Protein AF-A0A6L8G7T2-F1 (afdb_monomer)

Structure (mmCIF, N/CA/C/O backbone):
data_AF-A0A6L8G7T2-F1
#
_entry.id   AF-A0A6L8G7T2-F1
#
loop_
_atom_site.group_PDB
_atom_site.id
_atom_site.type_symbol
_atom_site.label_atom_id
_atom_site.label_alt_id
_atom_site.label_comp_id
_atom_site.label_asym_id
_atom_site.label_entity_id
_atom_site.label_seq_id
_atom_site.pdbx_PDB_ins_code
_atom_site.Cartn_x
_atom_site.Cartn_y
_atom_site.Cartn_z
_atom_site.occupancy
_atom_site.B_iso_or_equiv
_atom_site.auth_seq_id
_atom_site.auth_comp_id
_atom_site.auth_asym_id
_atom_site.auth_atom_id
_atom_site.pdbx_PDB_model_num
ATOM 1 N N . MET A 1 1 ? -21.271 0.095 13.390 1.00 78.94 1 MET A N 1
ATOM 2 C CA . MET A 1 1 ? -20.410 -0.346 12.271 1.00 78.94 1 MET A CA 1
ATOM 3 C C . MET A 1 1 ? -19.058 0.284 12.500 1.00 78.94 1 MET A C 1
ATOM 5 O O . MET A 1 1 ? -19.017 1.494 12.694 1.00 78.94 1 MET A O 1
ATOM 9 N N . THR A 1 2 ? -18.003 -0.524 12.543 1.00 92.81 2 THR A N 1
ATOM 10 C CA . THR A 1 2 ? -16.648 -0.018 12.757 1.00 92.81 2 THR A CA 1
ATOM 11 C C . THR A 1 2 ? -16.142 0.682 11.499 1.00 92.81 2 THR A C 1
ATOM 13 O O . THR A 1 2 ? -16.399 0.225 10.385 1.00 92.81 2 THR A O 1
ATOM 16 N N . ALA A 1 3 ? -15.439 1.797 11.657 1.00 96.12 3 ALA A N 1
ATOM 17 C CA . ALA A 1 3 ? -14.843 2.526 10.550 1.00 96.12 3 ALA A CA 1
ATOM 18 C C . ALA A 1 3 ? -13.481 3.106 10.930 1.00 96.12 3 ALA A C 1
ATOM 20 O O . ALA A 1 3 ? -13.267 3.532 12.065 1.00 96.12 3 ALA A O 1
ATOM 21 N N . LEU A 1 4 ? -12.589 3.162 9.947 1.00 97.00 4 LEU A N 1
ATOM 22 C CA . LEU A 1 4 ? -11.318 3.864 10.024 1.00 97.00 4 LEU A CA 1
ATOM 23 C C . LEU A 1 4 ? -11.477 5.213 9.316 1.00 97.00 4 LEU A C 1
ATOM 25 O O . LEU A 1 4 ? -11.619 5.272 8.094 1.00 97.00 4 LEU A O 1
ATOM 29 N N . GLY A 1 5 ? -11.527 6.298 10.082 1.00 97.81 5 GLY A N 1
ATOM 30 C CA . GLY A 1 5 ? -11.621 7.649 9.540 1.00 97.81 5 GLY A CA 1
ATOM 31 C C . GLY A 1 5 ? -10.249 8.244 9.266 1.00 97.81 5 GLY A C 1
ATOM 32 O O . GLY A 1 5 ? -9.354 8.128 10.098 1.00 97.81 5 GLY A O 1
ATOM 33 N N . ILE A 1 6 ? -10.098 8.908 8.125 1.00 98.19 6 ILE A N 1
ATOM 34 C CA . ILE A 1 6 ? -8.882 9.626 7.752 1.00 98.19 6 ILE A CA 1
ATOM 35 C C . ILE A 1 6 ? -8.882 10.978 8.464 1.00 98.19 6 ILE A C 1
ATOM 37 O O . ILE A 1 6 ? -9.714 11.837 8.172 1.00 98.19 6 ILE A O 1
ATOM 41 N N . VAL A 1 7 ? -7.958 11.180 9.400 1.00 98.19 7 VAL A N 1
ATOM 42 C CA . VAL A 1 7 ? -7.770 12.477 10.068 1.00 98.19 7 VAL A CA 1
ATOM 43 C C . VAL A 1 7 ? -6.869 13.356 9.209 1.00 98.19 7 VAL A C 1
ATOM 45 O O . VAL A 1 7 ? -7.222 14.491 8.899 1.00 98.19 7 VAL A O 1
ATOM 48 N N . GLN A 1 8 ? -5.742 12.803 8.762 1.00 97.62 8 GLN A N 1
ATOM 49 C CA . GLN A 1 8 ? -4.803 13.446 7.847 1.00 97.62 8 GLN A CA 1
ATOM 50 C C . GLN A 1 8 ? -4.163 12.401 6.933 1.00 97.62 8 GLN A C 1
ATOM 52 O O . GLN A 1 8 ? -3.908 11.275 7.352 1.00 97.62 8 GLN A O 1
ATOM 57 N N . CYS A 1 9 ? -3.866 12.765 5.688 1.00 96.75 9 CYS A N 1
ATOM 58 C CA . CYS A 1 9 ? -3.098 11.918 4.781 1.00 96.75 9 CYS A CA 1
ATOM 59 C C . CYS A 1 9 ? -2.378 12.755 3.720 1.00 96.75 9 CYS A C 1
ATOM 61 O O . CYS A 1 9 ? -2.848 13.828 3.333 1.00 96.75 9 CYS A O 1
ATOM 63 N N . GLY A 1 10 ? -1.242 12.253 3.235 1.00 91.06 10 GLY A N 1
ATOM 64 C CA . GLY A 1 10 ? -0.571 12.827 2.071 1.00 91.06 10 GLY A CA 1
ATOM 65 C C . GLY A 1 10 ? -1.271 12.497 0.741 1.00 91.06 10 GLY A C 1
ATOM 66 O O . GLY A 1 10 ? -2.256 11.754 0.707 1.00 91.06 10 GLY A O 1
ATOM 67 N N . PRO A 1 11 ? -0.776 13.035 -0.387 1.00 91.81 11 PRO A N 1
ATOM 68 C CA . PRO A 1 11 ? -1.323 12.744 -1.709 1.00 91.81 11 PRO A CA 1
ATOM 69 C C . PRO A 1 11 ? -1.157 11.269 -2.102 1.00 91.81 11 PRO A C 1
ATOM 71 O O . PRO A 1 11 ? -0.181 10.617 -1.754 1.00 91.81 11 PRO A O 1
ATOM 74 N N . GLY A 1 12 ? -2.092 10.758 -2.907 1.00 94.31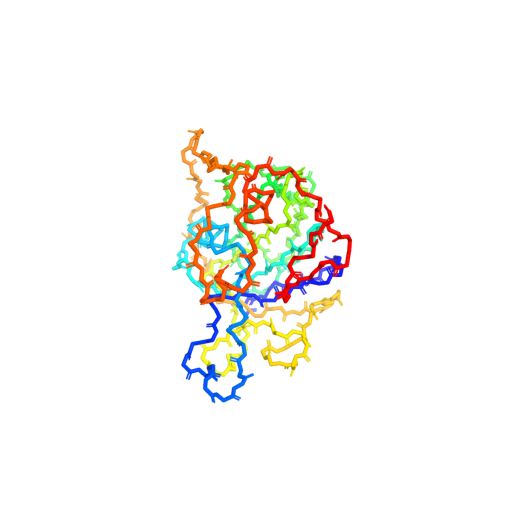 12 GLY A N 1
ATOM 75 C CA . GLY A 1 12 ? -1.981 9.428 -3.522 1.00 94.31 12 GLY A CA 1
ATOM 76 C C . GLY A 1 12 ? -2.383 8.256 -2.625 1.00 94.31 12 GLY A C 1
ATOM 77 O O . GLY A 1 12 ? -2.429 7.129 -3.114 1.00 94.31 12 GLY A O 1
ATOM 78 N N . VAL A 1 13 ? -2.733 8.517 -1.364 1.00 98.06 13 VAL A N 1
ATOM 79 C CA . VAL A 1 13 ? -3.262 7.511 -0.438 1.00 98.06 13 VAL A CA 1
ATOM 80 C C . VAL A 1 13 ? -4.548 6.907 -0.995 1.00 98.06 13 VAL A C 1
ATOM 82 O O . VAL A 1 13 ? -5.430 7.623 -1.474 1.00 98.06 13 VAL A O 1
ATOM 85 N N . SER A 1 14 ? -4.650 5.579 -1.004 1.00 98.19 14 SER A N 1
ATOM 86 C CA . SER A 1 14 ? -5.769 4.893 -1.657 1.00 98.19 14 SER A CA 1
ATOM 87 C C . SER A 1 14 ? -6.036 3.507 -1.082 1.00 98.19 14 SER A C 1
ATOM 89 O O . SER A 1 14 ? -5.150 2.892 -0.502 1.00 98.19 14 SER A O 1
ATOM 91 N N . VAL A 1 15 ? -7.256 2.993 -1.253 1.00 98.56 15 VAL A N 1
ATOM 92 C CA . VAL A 1 15 ? -7.561 1.593 -0.922 1.00 98.56 15 VAL A CA 1
ATOM 93 C C . VAL A 1 15 ? -6.995 0.684 -2.011 1.00 98.56 15 VAL A C 1
ATOM 95 O O . VAL A 1 15 ? -7.220 0.933 -3.197 1.00 98.56 15 VAL A O 1
ATOM 98 N N . GLN A 1 16 ? -6.274 -0.364 -1.617 1.00 98.69 16 GLN A N 1
ATOM 99 C CA . GLN A 1 16 ? -5.707 -1.369 -2.515 1.00 98.69 16 GLN A CA 1
ATOM 100 C C . GLN A 1 16 ? -5.914 -2.783 -1.961 1.00 98.69 16 GLN A C 1
ATOM 102 O O . GLN A 1 16 ? -5.750 -3.015 -0.767 1.00 98.69 16 GLN A O 1
ATOM 107 N N . ASP A 1 17 ? -6.265 -3.722 -2.836 1.00 98.44 17 ASP A N 1
ATOM 108 C CA . ASP A 1 17 ? -6.235 -5.168 -2.594 1.00 98.44 17 ASP A CA 1
ATOM 109 C C . ASP A 1 17 ? -5.310 -5.848 -3.623 1.00 98.44 17 ASP A C 1
ATOM 111 O O . ASP A 1 17 ? -4.424 -5.197 -4.187 1.00 98.44 17 ASP A O 1
ATOM 115 N N . ALA A 1 18 ? -5.483 -7.145 -3.894 1.00 97.69 18 ALA A N 1
ATOM 116 C CA . ALA A 1 18 ? -4.721 -7.834 -4.944 1.00 97.69 18 ALA A CA 1
ATOM 117 C C . ALA A 1 18 ? -4.996 -7.325 -6.374 1.00 97.69 18 ALA A C 1
ATOM 119 O O . ALA A 1 18 ? -4.259 -7.676 -7.300 1.00 97.69 18 ALA A O 1
ATOM 120 N N . GLY A 1 19 ? -6.025 -6.500 -6.573 1.00 97.56 19 GLY A N 1
ATOM 121 C CA . GLY A 1 19 ? -6.418 -5.942 -7.857 1.00 97.56 19 GLY A CA 1
ATOM 122 C C . GLY A 1 19 ? -7.524 -6.730 -8.562 1.00 97.56 19 GLY A C 1
ATOM 123 O O . GLY A 1 19 ? -8.058 -7.723 -8.073 1.00 97.56 19 GLY A O 1
ATOM 124 N N . ARG A 1 20 ? -7.890 -6.257 -9.755 1.00 97.00 20 ARG A N 1
ATOM 125 C CA . ARG A 1 20 ? -8.948 -6.824 -10.606 1.00 97.00 20 ARG A CA 1
ATOM 126 C C . ARG A 1 20 ? -8.374 -7.672 -11.734 1.00 97.00 20 ARG A C 1
ATOM 128 O O . ARG A 1 20 ? -7.667 -7.174 -12.607 1.00 97.00 20 ARG A O 1
ATOM 135 N N . TYR A 1 21 ? -8.743 -8.946 -11.779 1.00 96.62 21 TYR A N 1
ATOM 136 C CA . TYR A 1 21 ? -8.261 -9.892 -12.789 1.00 96.62 21 TYR A CA 1
ATOM 137 C C . TYR A 1 21 ? -9.363 -10.279 -13.780 1.00 96.62 21 TYR A C 1
ATOM 139 O O . TYR A 1 21 ? -10.548 -10.169 -13.492 1.00 96.62 21 TYR A O 1
ATOM 147 N N . GLY A 1 22 ? -8.971 -10.705 -14.986 1.00 96.94 22 GLY A N 1
ATOM 148 C CA . GLY A 1 22 ? -9.901 -11.140 -16.041 1.00 96.94 22 GLY A CA 1
ATOM 149 C C . GLY A 1 22 ? -10.393 -10.042 -16.996 1.00 96.94 22 GLY A C 1
ATOM 150 O O . GLY A 1 22 ? -10.965 -10.362 -18.038 1.00 96.94 22 GLY A O 1
ATOM 151 N N . PHE A 1 23 ? -10.108 -8.765 -16.714 1.00 96.12 23 PHE A N 1
ATOM 152 C CA . PHE A 1 23 ? -10.624 -7.630 -17.498 1.00 96.12 23 PHE A CA 1
ATOM 153 C C . PHE A 1 23 ? -9.607 -6.963 -18.441 1.00 96.12 23 PHE A C 1
ATOM 155 O O . PHE A 1 23 ? -9.979 -6.066 -19.196 1.00 96.12 23 PHE A O 1
ATOM 162 N N . ARG A 1 24 ? -8.344 -7.421 -18.471 1.00 95.00 24 ARG A N 1
ATOM 163 C CA . ARG A 1 24 ? -7.285 -6.840 -19.328 1.00 95.00 24 ARG A CA 1
ATOM 164 C C . ARG A 1 24 ? -7.654 -6.816 -20.816 1.00 95.00 24 ARG A C 1
ATOM 166 O O . ARG A 1 24 ? -7.349 -5.845 -21.497 1.00 95.00 24 ARG A O 1
ATOM 173 N N . ARG A 1 25 ? -8.380 -7.834 -21.298 1.00 95.75 25 ARG A N 1
ATOM 174 C CA . ARG A 1 25 ? -8.892 -7.901 -22.684 1.00 95.75 25 ARG A CA 1
ATOM 175 C C . ARG A 1 25 ? -9.881 -6.784 -23.045 1.00 95.75 25 ARG A C 1
ATOM 177 O O . ARG A 1 25 ? -10.127 -6.557 -24.218 1.00 95.75 25 ARG A O 1
ATOM 184 N N . PHE A 1 26 ? -10.437 -6.101 -22.046 1.00 95.25 26 PHE A N 1
ATOM 185 C CA . PHE A 1 26 ? -11.341 -4.960 -22.204 1.00 95.25 26 PHE A CA 1
ATOM 186 C C . PHE A 1 26 ? -10.642 -3.620 -21.917 1.00 95.25 26 PHE A C 1
ATOM 188 O O . PHE A 1 26 ? -11.308 -2.613 -21.707 1.00 95.25 26 PHE A O 1
ATOM 195 N N . GLY A 1 27 ? -9.305 -3.602 -21.841 1.00 94.38 27 GLY A N 1
ATOM 196 C CA . GLY A 1 27 ? -8.530 -2.391 -21.556 1.00 94.38 27 GLY A CA 1
ATOM 197 C C . GLY A 1 27 ? -8.535 -1.957 -20.086 1.00 94.38 27 GLY A C 1
ATOM 198 O O . GLY A 1 27 ? -8.091 -0.856 -19.773 1.00 94.38 27 GLY A O 1
ATOM 199 N N . VAL A 1 28 ? -9.013 -2.802 -19.167 1.00 95.56 28 VAL A N 1
ATOM 200 C CA . VAL A 1 28 ? -9.022 -2.499 -17.729 1.00 95.56 28 VAL A CA 1
ATOM 201 C C . VAL A 1 28 ? -7.732 -3.005 -17.083 1.00 95.56 28 VAL A C 1
ATOM 203 O O . VAL A 1 28 ? -7.452 -4.207 -17.084 1.00 95.56 28 VAL A O 1
ATOM 206 N N . SER A 1 29 ? -6.948 -2.085 -16.515 1.00 94.12 29 SER A N 1
ATOM 207 C CA . SER A 1 29 ? -5.744 -2.409 -15.744 1.00 94.12 29 SER A CA 1
ATOM 208 C C . SER A 1 29 ? -6.092 -3.137 -14.441 1.00 94.12 29 SER A C 1
ATOM 210 O O . SER A 1 29 ? -7.166 -2.951 -13.861 1.00 94.12 29 SER A O 1
ATOM 212 N N . THR A 1 30 ? -5.164 -3.960 -13.951 1.00 95.62 30 THR A N 1
ATOM 213 C CA . THR A 1 30 ? -5.362 -4.741 -12.721 1.00 95.62 30 THR A CA 1
ATOM 214 C C . THR A 1 30 ? -5.400 -3.871 -11.468 1.00 95.62 30 THR A C 1
ATOM 216 O O . THR A 1 30 ? -6.053 -4.247 -10.500 1.00 95.62 30 THR A O 1
ATOM 219 N N . ALA A 1 31 ? -4.757 -2.697 -11.484 1.00 96.50 31 ALA A N 1
ATOM 220 C CA . ALA A 1 31 ? -4.465 -1.927 -10.273 1.00 96.50 31 ALA A CA 1
ATOM 221 C C . ALA A 1 31 ? -3.831 -2.835 -9.202 1.00 96.50 31 ALA A C 1
ATOM 223 O O . ALA A 1 31 ? -2.942 -3.608 -9.554 1.00 96.50 31 ALA A O 1
ATOM 224 N N . GLY A 1 32 ? -4.277 -2.756 -7.947 1.00 97.69 32 GLY A N 1
ATOM 225 C CA . GLY A 1 32 ? -3.742 -3.566 -6.853 1.00 97.69 32 GLY A CA 1
ATOM 226 C C . GLY A 1 32 ? -2.642 -2.856 -6.073 1.00 97.69 32 GLY A C 1
ATOM 227 O O . GLY A 1 32 ? -2.175 -1.785 -6.463 1.00 97.69 32 GLY A O 1
ATOM 228 N N . ALA A 1 33 ? -2.211 -3.446 -4.966 1.00 98.00 33 ALA A N 1
ATOM 229 C CA . ALA A 1 33 ? -1.032 -2.979 -4.243 1.00 98.00 33 ALA A CA 1
ATOM 230 C C . ALA A 1 33 ? 0.216 -2.958 -5.148 1.00 98.00 33 ALA A C 1
ATOM 232 O O . ALA A 1 33 ? 0.463 -3.905 -5.894 1.00 98.00 33 ALA A O 1
ATOM 233 N N . MET A 1 34 ? 1.006 -1.882 -5.076 1.00 96.31 34 MET A N 1
ATOM 234 C CA . MET A 1 34 ? 2.307 -1.803 -5.761 1.00 96.31 34 MET A CA 1
ATOM 235 C C . MET A 1 34 ? 3.338 -2.768 -5.171 1.00 96.31 34 MET A C 1
ATOM 237 O O . MET A 1 34 ? 4.092 -3.387 -5.918 1.00 96.31 34 MET A O 1
ATOM 241 N N . ASP A 1 35 ? 3.344 -2.926 -3.848 1.00 94.94 35 ASP A N 1
ATOM 242 C CA . ASP A 1 35 ? 4.104 -3.949 -3.138 1.00 94.94 35 ASP A CA 1
ATOM 243 C C . ASP A 1 35 ? 3.136 -4.934 -2.471 1.00 94.94 35 ASP A C 1
ATOM 245 O O . ASP A 1 35 ? 2.660 -4.764 -1.346 1.00 94.94 35 ASP A O 1
ATOM 249 N N . TRP A 1 36 ? 2.837 -6.001 -3.208 1.00 95.12 36 TRP A N 1
ATOM 250 C CA . TRP A 1 36 ? 1.957 -7.072 -2.754 1.00 95.12 36 TRP A CA 1
ATOM 251 C C . TRP A 1 36 ? 2.522 -7.847 -1.553 1.00 95.12 36 TRP A C 1
ATOM 253 O O . TRP A 1 36 ? 1.746 -8.452 -0.814 1.00 95.12 36 TRP A O 1
ATOM 263 N N . ARG A 1 37 ? 3.846 -7.835 -1.326 1.00 93.62 37 ARG A N 1
ATOM 264 C CA . ARG A 1 37 ? 4.452 -8.490 -0.156 1.00 93.62 37 ARG A CA 1
ATOM 265 C C . ARG A 1 37 ? 4.193 -7.669 1.095 1.00 93.62 37 ARG A C 1
ATOM 267 O O . ARG A 1 37 ? 3.748 -8.226 2.093 1.00 93.62 37 ARG A O 1
ATOM 274 N N . ALA A 1 38 ? 4.415 -6.357 1.030 1.00 94.50 38 ALA A N 1
ATOM 275 C CA . ALA A 1 38 ? 4.119 -5.462 2.143 1.00 94.50 38 ALA A CA 1
ATOM 276 C C . ALA A 1 38 ? 2.617 -5.460 2.487 1.00 94.50 38 ALA A C 1
ATOM 278 O O . ALA A 1 38 ? 2.268 -5.524 3.667 1.00 94.50 38 ALA A O 1
ATOM 279 N N . LEU A 1 39 ? 1.734 -5.504 1.477 1.00 97.94 39 LEU A N 1
ATOM 280 C CA . LEU A 1 39 ? 0.297 -5.725 1.684 1.00 97.94 39 LEU A CA 1
ATOM 281 C C . LEU A 1 39 ? 0.034 -7.027 2.460 1.00 97.94 39 LEU A C 1
ATOM 283 O O . LEU A 1 39 ? -0.666 -7.015 3.473 1.00 97.94 39 LEU A O 1
ATOM 287 N N . ALA A 1 40 ? 0.608 -8.144 2.004 1.00 97.00 40 ALA A N 1
ATOM 288 C CA . ALA A 1 40 ? 0.411 -9.449 2.627 1.00 97.00 40 ALA A CA 1
ATOM 289 C C . ALA A 1 40 ? 0.914 -9.490 4.078 1.00 97.00 40 ALA A C 1
ATOM 291 O O . ALA A 1 40 ? 0.240 -10.051 4.940 1.00 97.00 40 ALA A O 1
ATOM 292 N N . LEU A 1 41 ? 2.059 -8.865 4.368 1.00 95.44 41 LEU A N 1
ATOM 293 C CA . LEU A 1 41 ? 2.605 -8.771 5.723 1.00 95.44 41 LEU A CA 1
ATOM 294 C C . LEU A 1 41 ? 1.710 -7.928 6.642 1.00 95.44 41 LEU A C 1
ATOM 296 O O . LEU A 1 41 ? 1.461 -8.333 7.778 1.00 95.44 41 LEU A O 1
ATOM 300 N N . ALA A 1 42 ? 1.193 -6.789 6.163 1.00 96.38 42 ALA A N 1
ATOM 301 C CA . ALA A 1 42 ? 0.244 -5.980 6.934 1.00 96.38 42 ALA A CA 1
ATOM 302 C C . ALA A 1 42 ? -1.018 -6.789 7.253 1.00 96.38 42 ALA A C 1
ATOM 304 O O . ALA A 1 42 ? -1.478 -6.813 8.394 1.00 96.38 42 ALA A O 1
ATOM 305 N N . ASN A 1 43 ? -1.547 -7.496 6.253 1.00 97.25 43 ASN A N 1
ATOM 306 C CA . ASN A 1 43 ? -2.720 -8.344 6.414 1.00 97.25 43 ASN A CA 1
ATOM 307 C C . ASN A 1 43 ? -2.483 -9.505 7.380 1.00 97.25 43 ASN A C 1
ATOM 309 O O . ASN A 1 43 ? -3.341 -9.755 8.221 1.00 97.25 43 ASN A O 1
ATOM 313 N N . ALA A 1 44 ? -1.324 -10.159 7.333 1.00 95.81 44 ALA A N 1
ATOM 314 C CA . ALA A 1 44 ? -0.983 -11.223 8.271 1.00 95.81 44 ALA A CA 1
ATOM 315 C C . ALA A 1 44 ? -0.977 -10.723 9.728 1.00 95.81 44 ALA A C 1
ATOM 317 O O . ALA A 1 44 ? -1.556 -11.375 10.595 1.00 95.81 44 ALA A O 1
ATOM 318 N N . LEU A 1 45 ? -0.421 -9.533 9.994 1.00 95.06 45 LEU A N 1
ATOM 319 C CA . LEU A 1 45 ? -0.468 -8.908 11.325 1.00 95.06 45 LEU A CA 1
ATOM 320 C C . LEU A 1 45 ? -1.877 -8.470 11.743 1.00 95.06 45 LEU A C 1
ATOM 322 O O . LEU A 1 45 ? -2.164 -8.387 12.932 1.00 95.06 45 LEU A O 1
ATOM 326 N N . ALA A 1 46 ? -2.769 -8.217 10.787 1.00 94.88 46 ALA A N 1
ATOM 327 C CA . ALA A 1 46 ? -4.180 -7.949 11.050 1.00 94.88 46 ALA A CA 1
ATOM 328 C C . ALA A 1 46 ? -5.043 -9.229 11.144 1.00 94.88 46 ALA A C 1
ATOM 330 O O . ALA A 1 46 ? -6.245 -9.130 11.395 1.00 94.88 46 ALA A O 1
ATOM 331 N N . GLY A 1 47 ? -4.459 -10.421 10.952 1.00 93.94 47 GLY A N 1
ATOM 332 C CA . GLY A 1 47 ? -5.174 -11.703 10.952 1.00 93.94 47 GLY A CA 1
ATOM 333 C C . GLY A 1 47 ? -6.001 -11.967 9.688 1.00 93.94 47 GLY A C 1
ATOM 334 O O . GLY A 1 47 ? -6.957 -12.740 9.724 1.00 93.94 47 GLY A O 1
ATOM 335 N N . ASN A 1 48 ? -5.663 -11.315 8.577 1.00 95.88 48 ASN A N 1
ATOM 336 C CA . ASN A 1 48 ? -6.391 -11.383 7.314 1.00 95.88 48 ASN A CA 1
ATOM 337 C C . ASN A 1 48 ? -5.703 -12.297 6.283 1.00 95.88 48 ASN A C 1
ATOM 339 O O . ASN A 1 48 ? -4.480 -12.461 6.315 1.00 95.88 48 ASN A O 1
ATOM 343 N N . PRO A 1 49 ? -6.452 -12.794 5.279 1.00 96.88 49 PRO A N 1
ATOM 344 C CA . PRO A 1 49 ? -5.875 -13.287 4.031 1.00 96.88 49 PRO A CA 1
ATOM 345 C C . PRO A 1 49 ? -4.960 -12.240 3.365 1.00 96.88 49 PRO A C 1
ATOM 347 O O . PRO A 1 49 ? -5.249 -11.040 3.447 1.00 96.88 49 PRO A O 1
ATOM 350 N N . PRO A 1 50 ? -3.884 -12.664 2.677 1.00 97.88 50 PRO A N 1
ATOM 351 C CA . PRO A 1 50 ? -2.822 -11.773 2.198 1.00 97.88 50 PRO A CA 1
ATOM 352 C C . PRO A 1 50 ? -3.288 -10.718 1.184 1.00 97.88 50 PRO A C 1
ATOM 354 O O . PRO A 1 50 ? -2.695 -9.647 1.092 1.00 97.88 50 PRO A O 1
ATOM 357 N N . ASP A 1 51 ? -4.354 -11.002 0.444 1.00 97.62 51 ASP A N 1
ATOM 358 C CA . ASP A 1 51 ? -4.941 -10.170 -0.607 1.00 97.62 51 ASP A CA 1
ATOM 359 C C . ASP A 1 51 ? -6.036 -9.213 -0.114 1.00 97.62 51 ASP A C 1
ATOM 361 O O . ASP A 1 51 ? -6.632 -8.492 -0.915 1.00 97.62 51 ASP A O 1
ATOM 365 N N . THR A 1 52 ? -6.305 -9.184 1.192 1.00 97.94 52 THR A N 1
ATOM 366 C CA . THR A 1 52 ? -7.365 -8.358 1.782 1.00 97.94 52 THR A CA 1
ATOM 367 C C . THR A 1 52 ? -7.106 -6.863 1.571 1.00 97.94 52 THR A C 1
ATOM 369 O O . THR A 1 52 ? -5.972 -6.393 1.638 1.00 97.94 52 THR A O 1
ATOM 372 N N . ALA A 1 53 ? -8.170 -6.093 1.330 1.00 98.31 53 ALA A N 1
ATOM 373 C CA . ALA A 1 53 ? -8.058 -4.662 1.069 1.00 98.31 53 ALA A CA 1
ATOM 374 C C . ALA A 1 53 ? -7.514 -3.883 2.279 1.00 98.31 53 ALA A C 1
ATOM 376 O O . ALA A 1 53 ? -8.046 -3.985 3.389 1.00 98.31 53 ALA A O 1
ATOM 377 N N . ALA A 1 54 ? -6.510 -3.051 2.017 1.00 98.44 54 ALA A N 1
ATOM 378 C CA . ALA A 1 54 ? -5.822 -2.189 2.971 1.00 98.44 54 ALA A CA 1
ATOM 379 C C . ALA A 1 54 ? -5.675 -0.766 2.403 1.00 98.44 54 ALA A C 1
ATOM 381 O O . ALA A 1 54 ? -5.968 -0.512 1.231 1.00 98.44 54 ALA A O 1
ATOM 382 N N . VAL A 1 55 ? -5.218 0.175 3.227 1.00 98.50 55 VAL A N 1
ATOM 383 C CA . VAL A 1 55 ? -4.861 1.526 2.770 1.00 98.50 55 VAL A CA 1
ATOM 384 C C . VAL A 1 55 ? -3.394 1.543 2.353 1.00 98.50 55 VAL A C 1
ATOM 386 O O . VAL A 1 55 ? -2.529 1.263 3.171 1.00 98.50 55 VAL A O 1
ATOM 389 N N . GLU A 1 56 ? -3.110 1.884 1.100 1.00 98.50 56 GLU A N 1
ATOM 390 C CA . GLU A 1 56 ? -1.758 2.094 0.577 1.00 98.50 56 GLU A CA 1
ATOM 391 C C . GLU A 1 56 ? -1.332 3.559 0.750 1.00 98.50 56 GLU A C 1
ATOM 393 O O . GLU A 1 56 ? -2.070 4.479 0.379 1.00 98.50 56 GLU A O 1
ATOM 398 N N . LEU A 1 57 ? -0.122 3.762 1.272 1.00 97.69 57 LEU A N 1
ATOM 399 C CA . LEU A 1 57 ? 0.512 5.049 1.533 1.00 97.69 57 LEU A CA 1
ATOM 400 C C . LEU A 1 57 ? 1.808 5.181 0.704 1.00 97.69 57 LEU A C 1
ATOM 402 O O . LEU A 1 57 ? 2.801 4.527 1.028 1.00 97.69 57 LEU A O 1
ATOM 406 N N . PRO A 1 58 ? 1.831 5.996 -0.368 1.00 95.50 58 PRO A N 1
ATOM 407 C CA . PRO A 1 58 ? 3.036 6.210 -1.171 1.00 95.50 58 PRO A CA 1
ATOM 408 C C . PRO A 1 58 ? 3.890 7.364 -0.619 1.00 95.50 58 PRO A C 1
ATOM 410 O O . PRO A 1 58 ? 3.510 8.523 -0.757 1.00 95.50 58 PRO A O 1
ATOM 413 N N . LEU A 1 59 ? 5.055 7.068 -0.031 1.00 93.81 59 LEU A N 1
ATOM 414 C CA . LEU A 1 59 ? 6.046 8.018 0.527 1.00 93.81 59 LEU A CA 1
ATOM 415 C C . LEU A 1 59 ? 5.545 8.919 1.667 1.00 93.81 59 LEU A C 1
ATOM 417 O O . LEU A 1 59 ? 6.289 9.762 2.167 1.00 93.81 59 LEU A O 1
ATOM 421 N N . VAL A 1 60 ? 4.293 8.766 2.082 1.00 94.62 60 VAL A N 1
ATOM 422 C CA . VAL A 1 60 ? 3.622 9.660 3.025 1.00 94.62 60 VAL A CA 1
ATOM 423 C C . VAL A 1 60 ? 3.139 8.891 4.240 1.00 94.62 60 VAL A C 1
ATOM 425 O O . VAL A 1 60 ? 2.856 7.700 4.164 1.00 94.62 60 VAL A O 1
ATOM 428 N N . GLY A 1 61 ? 3.027 9.593 5.362 1.00 95.19 61 GLY A N 1
ATOM 429 C CA . GLY A 1 61 ? 2.299 9.101 6.522 1.00 95.19 61 GLY A CA 1
ATOM 430 C C . GLY A 1 61 ? 0.802 9.396 6.425 1.00 95.19 61 GLY A C 1
ATOM 431 O O . GLY A 1 61 ? 0.326 10.087 5.514 1.00 95.19 61 GLY A O 1
ATOM 432 N N . ALA A 1 62 ? 0.065 8.895 7.406 1.00 97.69 62 ALA A N 1
ATOM 433 C CA . ALA A 1 62 ? -1.339 9.218 7.606 1.00 97.69 62 ALA A CA 1
ATOM 434 C C . ALA A 1 62 ? -1.715 9.090 9.084 1.00 97.69 62 ALA A C 1
ATOM 436 O O . ALA A 1 62 ? -1.111 8.324 9.835 1.00 97.69 62 ALA A O 1
ATOM 437 N N . GLU A 1 63 ? -2.735 9.832 9.488 1.00 98.25 63 GLU A N 1
ATOM 438 C CA . GLU A 1 63 ? -3.367 9.717 10.793 1.00 98.25 63 GLU A CA 1
ATOM 439 C C . GLU A 1 63 ? -4.796 9.219 10.610 1.00 98.25 63 GLU A C 1
ATOM 441 O O . GLU A 1 63 ? -5.553 9.726 9.773 1.00 98.25 63 GLU A O 1
ATOM 446 N N . PHE A 1 64 ? -5.168 8.236 11.421 1.00 98.00 64 PHE A N 1
ATOM 447 C CA . PHE A 1 64 ? -6.479 7.619 11.398 1.00 98.00 64 PHE A CA 1
ATOM 448 C C . PHE A 1 64 ? -7.132 7.677 12.773 1.00 98.00 64 PHE A C 1
ATOM 450 O O . PHE A 1 64 ? -6.453 7.588 13.794 1.00 98.00 64 PHE A O 1
ATOM 457 N N . ARG A 1 65 ? -8.462 7.757 12.796 1.00 97.62 65 ARG A N 1
ATOM 458 C CA . ARG A 1 65 ? -9.281 7.615 14.003 1.00 97.62 65 ARG A CA 1
ATOM 459 C C . ARG A 1 65 ? -10.250 6.454 13.850 1.00 97.62 65 ARG A C 1
ATOM 461 O O . ARG A 1 65 ? -10.897 6.323 12.810 1.00 97.62 65 ARG A O 1
ATOM 468 N N . VAL A 1 66 ? -10.381 5.642 14.890 1.00 96.00 66 VAL A N 1
ATOM 469 C CA . VAL A 1 66 ? -11.345 4.538 14.924 1.00 96.00 66 VAL A CA 1
ATOM 470 C C . VAL A 1 66 ? -12.714 5.040 15.374 1.00 96.00 66 VAL A C 1
ATOM 472 O O . VAL A 1 66 ? -12.821 5.842 16.299 1.00 96.00 66 VAL A O 1
ATOM 475 N N . PHE A 1 67 ? -13.760 4.555 14.707 1.00 95.81 67 PHE A N 1
ATOM 476 C CA . PHE A 1 67 ? -15.156 4.833 15.031 1.00 95.81 67 PHE A CA 1
ATOM 477 C C . PHE A 1 67 ? -15.956 3.534 15.151 1.00 95.81 67 PHE A C 1
ATOM 479 O O . PHE A 1 67 ? -15.806 2.646 14.318 1.00 95.81 67 PHE A O 1
ATOM 486 N N . GLY A 1 68 ? -16.881 3.454 16.104 1.00 92.75 68 GLY A N 1
ATOM 487 C CA . GLY A 1 68 ? -17.958 2.463 16.149 1.00 92.75 68 GLY A CA 1
ATOM 488 C C . GLY A 1 68 ? -17.603 1.078 16.699 1.00 92.75 68 GLY A C 1
ATOM 489 O O . GLY A 1 68 ? -18.451 0.188 16.605 1.00 92.75 68 GLY A O 1
ATOM 490 N N . GLY A 1 69 ? -16.403 0.881 17.257 1.00 89.00 69 GLY A N 1
ATOM 491 C CA . GLY A 1 69 ? -16.006 -0.348 17.957 1.00 89.00 69 GLY A CA 1
ATOM 492 C C . GLY A 1 69 ? -14.515 -0.682 17.832 1.00 89.00 69 GLY A C 1
ATOM 493 O O . GLY A 1 69 ? -13.821 -0.050 17.036 1.00 89.00 69 GLY A O 1
ATOM 494 N N . PRO A 1 70 ? -14.016 -1.675 18.592 1.00 92.06 70 PRO A N 1
ATOM 495 C CA . PRO A 1 70 ? -12.610 -2.047 18.562 1.00 92.06 70 PRO A CA 1
ATOM 496 C C . PRO A 1 70 ? -12.193 -2.672 17.227 1.00 92.06 70 PRO A C 1
ATOM 498 O O . PRO A 1 70 ? -12.980 -3.366 16.571 1.00 92.06 70 PRO A O 1
ATOM 501 N N . VAL A 1 71 ? -10.938 -2.443 16.840 1.00 93.56 71 VAL A N 1
ATOM 502 C CA . VAL A 1 71 ? -10.333 -3.005 15.630 1.00 93.56 71 VAL A CA 1
ATOM 503 C C . VAL A 1 71 ? -8.829 -3.177 15.797 1.00 93.56 71 VAL A C 1
ATOM 505 O O . VAL A 1 71 ? -8.140 -2.303 16.321 1.00 93.56 71 VAL A O 1
ATOM 508 N N . LEU A 1 72 ? -8.316 -4.316 15.340 1.00 95.25 72 LEU A N 1
ATOM 509 C CA . LEU A 1 72 ? -6.881 -4.548 15.255 1.00 95.25 72 LEU A CA 1
ATOM 510 C C . LEU A 1 72 ? -6.334 -3.856 14.002 1.00 95.25 72 LEU A C 1
ATOM 512 O O . LEU A 1 72 ? -6.872 -4.053 12.912 1.00 95.25 72 LEU A O 1
ATOM 516 N N . VAL A 1 73 ? -5.282 -3.057 14.155 1.00 96.19 73 VAL A N 1
ATOM 517 C CA . VAL A 1 73 ? -4.633 -2.311 13.072 1.00 96.19 73 VAL A CA 1
ATOM 518 C C . VAL A 1 73 ? -3.163 -2.690 12.999 1.00 96.19 73 VAL A C 1
ATOM 520 O O . VAL A 1 73 ? -2.491 -2.790 14.022 1.00 96.19 73 VAL A O 1
ATOM 523 N N . ALA A 1 74 ? -2.651 -2.871 11.789 1.00 96.06 74 ALA A N 1
ATOM 524 C CA . ALA A 1 74 ? -1.237 -3.095 11.530 1.00 96.06 74 ALA A CA 1
ATOM 525 C C . ALA A 1 74 ? -0.773 -2.220 10.369 1.00 96.06 74 ALA A C 1
ATOM 527 O O . ALA A 1 74 ? -1.533 -1.967 9.434 1.00 96.06 74 ALA A O 1
ATOM 528 N N . ALA A 1 75 ? 0.490 -1.802 10.405 1.00 96.25 75 ALA A N 1
ATOM 529 C CA . ALA A 1 75 ? 1.140 -1.166 9.270 1.00 96.25 75 ALA A CA 1
ATOM 530 C C . ALA A 1 75 ? 2.404 -1.935 8.884 1.00 96.25 75 ALA A C 1
ATOM 532 O O . ALA A 1 75 ? 3.153 -2.367 9.760 1.00 96.25 75 ALA A O 1
ATOM 533 N N . GLN A 1 76 ? 2.640 -2.110 7.584 1.00 94.50 76 GLN A N 1
ATOM 534 C CA . GLN A 1 76 ? 3.876 -2.680 7.041 1.00 94.50 76 GLN A CA 1
ATOM 535 C C . GLN A 1 76 ? 4.347 -1.898 5.821 1.00 94.50 76 GLN A C 1
ATOM 537 O O . GLN A 1 76 ? 3.558 -1.280 5.119 1.00 94.50 76 GLN A O 1
ATOM 542 N N . GLY A 1 77 ? 5.648 -1.940 5.581 1.00 89.50 77 GLY A N 1
ATOM 543 C CA . GLY 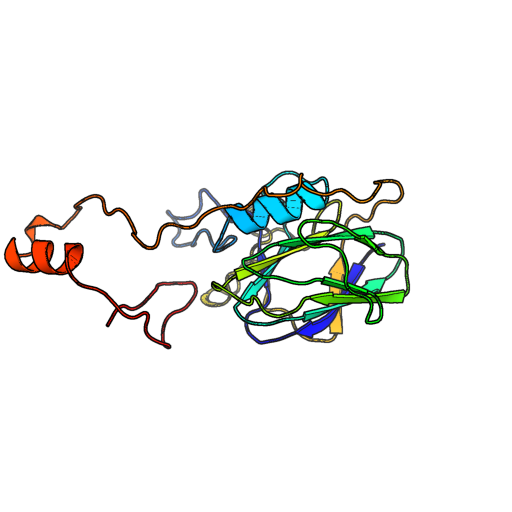A 1 77 ? 6.351 -1.173 4.560 1.00 89.50 77 GLY A CA 1
ATOM 544 C C . GLY A 1 77 ? 7.752 -0.844 5.072 1.00 89.50 77 GLY A C 1
ATOM 545 O O . GLY A 1 77 ? 7.976 -0.895 6.289 1.00 89.50 77 GLY A O 1
ATOM 546 N N . PRO A 1 78 ? 8.717 -0.517 4.204 1.00 87.12 78 PRO A N 1
ATOM 547 C CA . PRO A 1 78 ? 10.105 -0.434 4.637 1.00 87.12 78 PRO A CA 1
ATOM 548 C C . PRO A 1 78 ? 10.319 0.750 5.600 1.00 87.12 78 PRO A C 1
ATOM 550 O O . PRO A 1 78 ? 10.030 1.911 5.303 1.00 87.12 78 PRO A O 1
ATOM 553 N N . GLY A 1 79 ? 10.729 0.434 6.832 1.00 87.06 79 GLY A N 1
ATOM 554 C CA . GLY A 1 79 ? 10.896 1.408 7.916 1.00 87.06 79 GLY A CA 1
ATOM 555 C C . GLY A 1 79 ? 9.613 2.127 8.358 1.00 87.06 79 GLY A C 1
ATOM 556 O O . GLY A 1 79 ? 9.696 3.217 8.920 1.00 87.06 79 GLY A O 1
ATOM 557 N N . THR A 1 80 ? 8.434 1.560 8.081 1.00 91.00 80 THR A N 1
ATOM 558 C CA . THR A 1 80 ? 7.144 2.142 8.492 1.00 91.00 80 THR A CA 1
ATOM 559 C C . THR A 1 80 ? 6.960 2.032 10.000 1.00 91.00 80 THR A C 1
ATOM 561 O O . THR A 1 80 ? 7.138 0.959 10.571 1.00 91.00 80 THR A O 1
ATOM 564 N N . THR A 1 81 ? 6.554 3.127 10.640 1.00 93.56 81 THR A N 1
ATOM 565 C CA . THR A 1 81 ? 6.288 3.172 12.082 1.00 93.56 81 THR A CA 1
ATOM 566 C C . THR A 1 81 ? 4.810 3.379 12.370 1.00 93.56 81 THR A C 1
ATOM 568 O O . THR A 1 81 ? 4.083 3.977 11.576 1.00 93.56 81 THR A O 1
ATOM 571 N N . LEU A 1 82 ? 4.375 2.917 13.540 1.00 96.12 82 LEU A N 1
ATOM 572 C CA . LEU A 1 82 ? 3.016 3.089 14.031 1.00 96.12 82 LEU A CA 1
ATOM 573 C C . LEU A 1 82 ? 3.065 3.654 15.454 1.00 96.12 82 LEU A C 1
ATOM 575 O O . LEU A 1 82 ? 3.898 3.241 16.260 1.00 96.12 82 LEU A O 1
ATOM 579 N N . ALA A 1 83 ? 2.205 4.621 15.763 1.00 97.31 83 ALA A N 1
ATOM 580 C CA . ALA A 1 83 ? 2.093 5.208 17.093 1.00 97.31 83 ALA A CA 1
ATOM 581 C C . ALA A 1 83 ? 0.628 5.461 17.457 1.00 97.31 83 ALA A C 1
ATOM 583 O O . ALA A 1 83 ? -0.135 5.959 16.635 1.00 97.31 83 ALA A O 1
ATOM 584 N N . VAL A 1 84 ? 0.244 5.163 18.696 1.00 96.69 84 VAL A N 1
ATOM 585 C CA . VAL A 1 84 ? -1.114 5.381 19.217 1.00 96.69 84 VAL A CA 1
ATOM 586 C C . VAL A 1 84 ? -1.060 6.467 20.272 1.00 96.69 84 VAL A C 1
ATOM 588 O O . VAL A 1 84 ? -0.312 6.346 21.243 1.00 96.69 84 VAL A O 1
ATOM 591 N N . SER A 1 85 ? -1.811 7.551 20.075 1.00 89.19 85 SER A N 1
ATOM 592 C CA . SER A 1 85 ? -1.811 8.703 20.993 1.00 89.19 85 SER A CA 1
ATOM 593 C C . SER A 1 85 ? -0.392 9.191 21.350 1.00 89.19 85 SER A C 1
ATOM 595 O O . SER A 1 85 ? -0.080 9.478 22.506 1.00 89.19 85 SER A O 1
ATOM 597 N N . GLY A 1 86 ? 0.505 9.215 20.355 1.00 89.75 86 GLY A N 1
ATOM 598 C CA . GLY A 1 86 ? 1.909 9.624 20.499 1.00 89.75 86 GLY A CA 1
ATOM 599 C C . GLY A 1 86 ? 2.862 8.567 21.075 1.00 89.75 86 GLY A C 1
ATOM 600 O O . GLY A 1 86 ? 4.066 8.809 21.125 1.00 89.75 86 GLY A O 1
ATOM 601 N N . ARG A 1 87 ? 2.371 7.391 21.483 1.00 94.56 87 ARG A N 1
ATOM 602 C CA . ARG A 1 87 ? 3.210 6.293 21.985 1.00 94.56 87 ARG A CA 1
ATOM 603 C C . ARG A 1 87 ? 3.576 5.340 20.847 1.00 94.56 87 ARG A C 1
ATOM 605 O O . ARG A 1 87 ? 2.662 4.851 20.182 1.00 94.56 87 ARG A O 1
ATOM 612 N N . PRO A 1 88 ? 4.868 5.061 20.608 1.00 96.19 88 PRO A N 1
ATOM 613 C CA . PRO A 1 88 ? 5.271 4.146 19.549 1.00 96.19 88 PRO A CA 1
ATOM 614 C C . PRO A 1 88 ? 4.773 2.727 19.843 1.00 96.19 88 PRO A C 1
ATOM 616 O O . PRO A 1 88 ? 4.831 2.256 20.979 1.00 96.19 88 PRO A O 1
ATOM 619 N N . VAL A 1 89 ? 4.296 2.055 18.802 1.00 95.38 89 VAL A N 1
ATOM 620 C CA . VAL A 1 89 ? 3.996 0.623 18.797 1.00 95.38 89 VAL A CA 1
ATOM 621 C C . VAL A 1 89 ? 5.235 -0.117 18.299 1.00 95.38 89 VAL A C 1
ATOM 623 O O . VAL A 1 89 ? 5.973 0.406 17.462 1.00 95.38 89 VAL A O 1
ATOM 626 N N . SER A 1 90 ? 5.482 -1.315 18.837 1.00 92.12 90 SER A N 1
ATOM 627 C CA . SER A 1 90 ? 6.627 -2.136 18.434 1.00 92.12 90 SER A CA 1
ATOM 628 C C . SER A 1 90 ? 6.616 -2.364 16.924 1.00 92.12 90 SER A C 1
ATOM 630 O O . SER A 1 90 ? 5.556 -2.572 16.324 1.00 92.12 90 SER A O 1
ATOM 632 N N . GLU A 1 91 ? 7.789 -2.348 16.296 1.00 88.00 91 GLU A N 1
ATOM 633 C CA . GLU A 1 91 ? 7.886 -2.684 14.878 1.00 88.00 91 GLU A CA 1
ATOM 634 C C . GLU A 1 91 ? 7.327 -4.089 14.628 1.00 88.00 91 GLU A C 1
ATOM 636 O O . GLU A 1 91 ? 7.348 -4.952 15.507 1.00 88.00 91 GLU A O 1
ATOM 641 N N . GLN A 1 92 ? 6.804 -4.307 13.419 1.00 90.06 92 GLN A N 1
ATOM 642 C CA . GLN A 1 92 ? 6.293 -5.615 12.998 1.00 90.06 92 GLN A CA 1
ATOM 643 C C . GLN A 1 92 ? 5.211 -6.197 13.917 1.00 90.06 92 GLN A C 1
ATOM 645 O O . GLN A 1 92 ? 5.086 -7.414 14.053 1.00 90.06 92 GLN A O 1
ATOM 650 N N . SER A 1 93 ? 4.414 -5.320 14.525 1.00 93.94 93 SER A N 1
ATOM 651 C CA . SER A 1 93 ? 3.291 -5.695 15.370 1.00 93.94 93 SER A CA 1
ATOM 652 C C . SER A 1 93 ? 2.014 -4.970 14.966 1.00 93.94 93 SER A C 1
ATOM 654 O O . SER A 1 93 ? 2.022 -3.957 14.259 1.00 93.94 93 SER A O 1
ATOM 656 N N . SER A 1 94 ? 0.900 -5.539 15.395 1.00 95.44 94 SER A N 1
ATOM 657 C CA . SER A 1 94 ? -0.415 -4.920 15.329 1.00 95.44 94 SER A CA 1
ATOM 658 C C . SER A 1 94 ? -0.782 -4.309 16.676 1.00 95.44 94 SER A C 1
ATOM 660 O O . SER A 1 94 ? -0.195 -4.625 17.710 1.00 95.44 94 SER A O 1
ATOM 662 N N . VAL A 1 95 ? -1.776 -3.430 16.6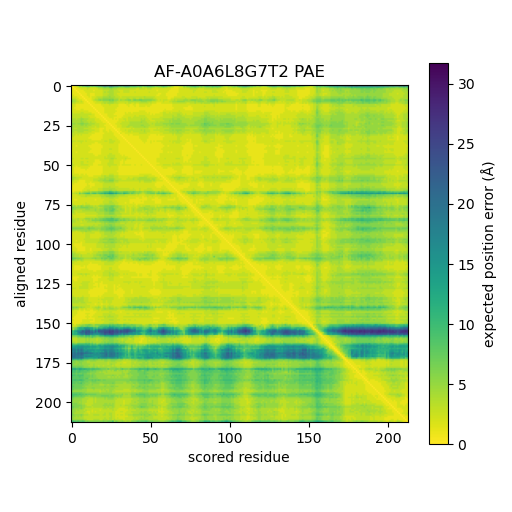73 1.00 95.56 95 VAL A N 1
ATOM 663 C CA . VAL A 1 95 ? -2.309 -2.805 17.878 1.00 95.56 95 VAL A CA 1
ATOM 664 C C . VAL A 1 95 ? -3.826 -2.863 17.867 1.00 95.56 95 VAL A C 1
ATOM 666 O O . VAL A 1 95 ? -4.464 -2.628 16.841 1.00 95.56 95 VAL A O 1
ATOM 669 N N . LEU A 1 96 ? -4.410 -3.204 19.013 1.00 95.12 96 LEU A N 1
ATOM 670 C CA . LEU A 1 96 ? -5.851 -3.130 19.200 1.00 95.12 96 LEU A CA 1
ATOM 671 C C . LEU A 1 96 ? -6.218 -1.690 19.547 1.00 95.12 96 LEU A C 1
ATOM 673 O O . LEU A 1 96 ? -5.754 -1.164 20.555 1.00 95.12 96 LEU A O 1
ATOM 677 N N . LEU A 1 97 ? -7.050 -1.080 18.714 1.00 94.38 97 LEU A N 1
ATOM 678 C CA . LEU A 1 97 ? -7.596 0.254 18.928 1.00 94.38 97 LEU A CA 1
ATOM 679 C C . LEU A 1 97 ? -9.060 0.145 19.334 1.00 94.38 97 LEU A C 1
ATOM 681 O O . LEU A 1 97 ? -9.769 -0.741 18.850 1.00 94.38 97 LEU A O 1
ATOM 685 N N . VAL A 1 98 ? -9.519 1.052 20.188 1.00 93.50 98 VAL A N 1
ATOM 686 C CA . VAL A 1 98 ? -10.930 1.194 20.564 1.00 93.50 98 VAL A CA 1
ATOM 687 C C . VAL A 1 98 ? -11.548 2.444 19.938 1.00 93.50 98 VAL A C 1
ATOM 689 O O . VAL A 1 98 ? -10.879 3.230 19.270 1.00 93.50 98 VAL A O 1
ATOM 692 N N . ASP A 1 99 ? -12.859 2.610 20.108 1.00 94.69 99 ASP A N 1
ATOM 693 C CA . ASP A 1 99 ? -13.574 3.783 19.603 1.00 94.69 99 ASP A CA 1
ATOM 694 C C . ASP A 1 99 ? -12.942 5.089 20.112 1.00 94.69 99 ASP A C 1
ATOM 696 O O . ASP A 1 99 ? -12.689 5.247 21.305 1.00 94.69 99 ASP A O 1
ATOM 700 N N . GLY A 1 100 ? -12.681 6.022 19.195 1.00 95.38 100 GLY A N 1
ATOM 701 C CA . GLY A 1 100 ? -12.074 7.318 19.489 1.00 95.38 100 GLY A CA 1
ATOM 702 C C . GLY A 1 100 ? -10.544 7.355 19.446 1.00 95.38 100 GLY A C 1
ATOM 703 O O . GLY A 1 100 ? -9.999 8.454 19.259 1.00 95.38 100 GLY A O 1
ATOM 704 N N . ASP A 1 101 ? -9.865 6.204 19.536 1.00 96.31 101 ASP A N 1
ATOM 705 C CA . ASP A 1 101 ? -8.403 6.125 19.453 1.00 96.31 101 ASP A CA 1
ATOM 706 C C . ASP A 1 101 ? -7.893 6.675 18.123 1.00 96.31 101 ASP A C 1
ATOM 708 O O . ASP A 1 101 ? -8.509 6.491 17.063 1.00 96.31 101 ASP A O 1
ATOM 712 N N . THR A 1 102 ? -6.733 7.330 18.183 1.00 97.19 102 THR A N 1
ATOM 713 C CA . THR A 1 102 ? -6.004 7.784 17.003 1.00 97.19 102 THR A CA 1
ATOM 714 C C . THR A 1 102 ? -4.701 7.020 16.840 1.00 97.19 102 THR A C 1
ATOM 716 O O . THR A 1 102 ? -3.958 6.781 17.795 1.00 97.19 102 THR A O 1
ATOM 719 N N . VAL A 1 103 ? -4.424 6.642 15.596 1.00 97.38 103 VAL A N 1
ATOM 720 C CA . VAL A 1 103 ? -3.192 5.974 15.195 1.00 97.38 103 VAL A CA 1
ATOM 721 C C . VAL A 1 103 ? -2.518 6.775 14.095 1.00 97.38 103 VAL A C 1
ATOM 723 O O . VAL A 1 103 ? -3.125 7.124 13.084 1.00 97.38 103 VAL A O 1
ATOM 726 N N . MET A 1 104 ? -1.242 7.058 14.304 1.00 97.88 104 MET A N 1
ATOM 727 C CA . MET A 1 104 ? -0.377 7.717 13.345 1.00 97.88 104 MET A CA 1
ATOM 728 C C . MET A 1 104 ? 0.533 6.677 12.708 1.00 97.88 104 MET A C 1
ATOM 730 O O . MET A 1 104 ? 1.211 5.916 13.402 1.00 97.88 104 MET A O 1
ATOM 734 N N . VAL A 1 105 ? 0.563 6.676 11.383 1.00 97.00 105 VAL A N 1
ATOM 735 C CA . VAL A 1 105 ? 1.486 5.888 10.574 1.00 97.00 105 VAL A CA 1
ATOM 736 C C . VAL A 1 105 ? 2.493 6.849 9.968 1.00 97.00 105 VAL A C 1
ATOM 738 O O . VAL A 1 105 ? 2.121 7.771 9.239 1.00 97.00 105 VAL A O 1
ATOM 741 N N . GLY A 1 106 ? 3.763 6.667 10.320 1.00 93.88 106 GLY A N 1
ATOM 742 C CA . GLY A 1 106 ? 4.849 7.487 9.793 1.00 93.88 106 GLY A CA 1
ATOM 743 C C . GLY A 1 106 ? 5.102 7.204 8.309 1.00 93.88 106 GLY A C 1
ATOM 744 O O . GLY A 1 106 ? 4.771 6.115 7.833 1.00 93.88 106 GLY A O 1
ATOM 745 N N . PRO A 1 107 ? 5.703 8.152 7.567 1.00 91.00 107 PRO A N 1
ATOM 746 C CA . PRO A 1 107 ? 6.182 7.862 6.223 1.00 91.00 107 PRO A CA 1
ATOM 747 C C . PRO A 1 107 ? 7.236 6.742 6.270 1.00 91.00 107 PRO A C 1
ATOM 749 O O . PRO A 1 107 ? 7.947 6.612 7.276 1.00 91.00 107 PRO A O 1
ATOM 752 N N . PRO A 1 108 ? 7.366 5.946 5.198 1.00 89.38 108 PRO A N 1
ATOM 753 C CA . PRO A 1 108 ? 8.417 4.943 5.118 1.00 89.38 108 PRO A CA 1
ATOM 754 C C . PRO A 1 108 ? 9.798 5.612 5.206 1.00 89.38 108 PRO A C 1
ATOM 756 O O . PRO A 1 108 ? 10.035 6.651 4.586 1.00 89.38 108 PRO A O 1
ATOM 759 N N . ARG A 1 109 ? 10.715 5.028 5.988 1.00 88.62 109 ARG A N 1
ATOM 760 C CA . ARG A 1 109 ? 12.114 5.502 6.074 1.00 88.62 109 ARG A CA 1
ATOM 761 C C . ARG A 1 109 ? 12.954 5.024 4.892 1.00 88.62 109 ARG A C 1
ATOM 763 O O . ARG A 1 109 ? 13.965 5.639 4.571 1.00 88.62 109 ARG A O 1
ATOM 770 N N . GLU A 1 110 ? 12.521 3.939 4.261 1.00 87.38 110 GLU A N 1
ATOM 771 C CA . GLU A 1 110 ? 13.149 3.309 3.107 1.00 87.38 110 GLU A CA 1
ATOM 772 C C . GLU A 1 110 ? 12.059 2.913 2.102 1.00 87.38 110 GLU A C 1
ATOM 774 O O . GLU A 1 110 ? 10.902 2.716 2.462 1.00 87.38 110 GLU A O 1
ATOM 779 N N . GLY A 1 111 ? 12.401 2.765 0.824 1.00 88.69 111 GLY A N 1
ATOM 780 C CA . GLY A 1 111 ? 11.417 2.383 -0.192 1.00 88.69 111 GLY A CA 1
ATOM 781 C C . GLY A 1 111 ? 10.288 3.407 -0.381 1.00 88.69 111 GLY A C 1
ATOM 782 O O . GLY A 1 111 ? 10.486 4.609 -0.220 1.00 88.69 111 GLY A O 1
ATOM 783 N N . VAL A 1 112 ? 9.116 2.934 -0.827 1.00 92.44 112 VAL A N 1
ATOM 784 C CA . VAL A 1 112 ? 8.050 3.808 -1.361 1.00 92.44 112 VAL A CA 1
ATOM 785 C C . VAL A 1 112 ? 6.681 3.536 -0.752 1.00 92.44 112 VAL A C 1
ATOM 787 O O . VAL A 1 112 ? 5.983 4.486 -0.415 1.00 92.44 112 VAL A O 1
ATOM 790 N N . TYR A 1 113 ? 6.265 2.275 -0.642 1.00 94.94 113 TYR A N 1
ATOM 791 C CA . TYR A 1 113 ? 4.879 1.934 -0.320 1.00 94.94 113 TYR A CA 1
ATOM 792 C C . TYR A 1 113 ? 4.760 1.301 1.061 1.00 94.94 113 TYR A C 1
ATOM 794 O O . TYR A 1 113 ? 5.420 0.304 1.358 1.00 94.94 113 TYR A O 1
ATOM 802 N N . SER A 1 114 ? 3.858 1.858 1.862 1.00 96.06 114 SER A N 1
ATOM 803 C CA . SER A 1 114 ? 3.401 1.280 3.123 1.00 96.06 114 SER A CA 1
ATOM 804 C C . SER A 1 114 ? 1.920 0.926 3.035 1.00 96.06 114 SER A C 1
ATOM 806 O O . SER A 1 114 ? 1.174 1.511 2.253 1.00 96.06 114 SER A O 1
ATOM 808 N N . TYR A 1 115 ? 1.480 -0.019 3.855 1.00 98.06 115 TYR A N 1
ATOM 809 C CA . TYR A 1 115 ? 0.118 -0.532 3.887 1.00 98.06 115 TYR A CA 1
ATOM 810 C C . TYR A 1 115 ? -0.401 -0.533 5.312 1.00 98.06 115 TYR A C 1
ATOM 812 O O . TYR A 1 115 ? 0.281 -1.023 6.207 1.00 98.06 115 TYR A O 1
ATOM 820 N N . VAL A 1 116 ? -1.616 -0.025 5.505 1.00 98.06 116 VAL A N 1
ATOM 821 C CA . VAL A 1 116 ? -2.344 -0.051 6.776 1.00 98.06 116 VAL A CA 1
ATOM 822 C C . VAL A 1 116 ? -3.508 -1.020 6.641 1.00 98.06 116 VAL A C 1
ATOM 824 O O . VAL A 1 116 ? -4.489 -0.744 5.944 1.00 98.06 116 VAL A O 1
ATOM 827 N N . ALA A 1 117 ? -3.376 -2.172 7.289 1.00 97.44 117 ALA A N 1
ATOM 828 C CA . ALA A 1 117 ? -4.389 -3.210 7.332 1.00 97.44 117 ALA A CA 1
ATOM 829 C C . ALA A 1 117 ? -5.184 -3.124 8.637 1.00 97.44 117 ALA A C 1
ATOM 831 O O . ALA A 1 117 ? -4.661 -2.771 9.694 1.00 97.44 117 ALA A O 1
ATOM 832 N N . VAL A 1 118 ? -6.460 -3.485 8.554 1.00 95.81 118 VAL A N 1
ATOM 833 C CA . VAL A 1 118 ? -7.364 -3.597 9.701 1.00 95.81 118 VAL A CA 1
ATOM 834 C C . VAL A 1 118 ? -7.958 -4.997 9.727 1.00 95.81 118 VAL A C 1
ATOM 836 O O . VAL A 1 118 ? -8.195 -5.567 8.660 1.00 95.81 118 VAL A O 1
ATOM 839 N N . ALA A 1 119 ? -8.212 -5.565 10.905 1.00 94.88 119 ALA A N 1
ATOM 840 C CA . ALA A 1 119 ? -8.841 -6.881 11.008 1.00 94.88 119 ALA A CA 1
ATOM 841 C C . ALA A 1 119 ? -10.183 -6.922 10.259 1.00 94.88 119 ALA A C 1
ATOM 843 O O . ALA A 1 119 ? -11.019 -6.020 10.374 1.00 94.88 119 ALA A O 1
ATOM 844 N N . GLY A 1 120 ? -10.352 -7.965 9.447 1.00 91.75 120 GLY A N 1
ATOM 845 C CA . GLY A 1 120 ? -11.483 -8.152 8.542 1.00 91.75 120 GLY A CA 1
ATOM 846 C C . GLY A 1 120 ? -11.493 -7.225 7.318 1.00 91.75 120 GLY A C 1
ATOM 847 O O . GLY A 1 120 ? -12.437 -7.276 6.531 1.00 91.75 120 GLY A O 1
ATOM 848 N N . GLY A 1 121 ? -10.457 -6.405 7.126 1.00 95.19 121 GLY A N 1
ATOM 849 C CA . GLY A 1 121 ? -10.215 -5.618 5.919 1.00 95.19 121 GLY A CA 1
ATOM 850 C C . GLY A 1 121 ? -11.079 -4.369 5.747 1.00 95.19 121 GLY A C 1
ATOM 851 O O . GLY A 1 121 ? -12.094 -4.163 6.420 1.00 95.19 121 GLY A O 1
ATOM 852 N N . ILE A 1 122 ? -10.676 -3.540 4.783 1.00 97.06 122 ILE A N 1
ATOM 853 C CA . ILE A 1 122 ? -11.449 -2.382 4.329 1.00 97.06 122 ILE A CA 1
ATOM 854 C C . ILE A 1 122 ? -12.622 -2.853 3.455 1.00 97.06 122 ILE A C 1
ATOM 856 O O . ILE A 1 122 ? -12.443 -3.546 2.455 1.00 97.06 122 ILE A O 1
ATOM 860 N N . GLN A 1 123 ? -13.839 -2.449 3.813 1.00 96.12 123 GLN A N 1
ATOM 861 C CA . GLN A 1 123 ? -15.102 -2.929 3.240 1.00 96.12 123 GLN A CA 1
ATOM 862 C C . GLN A 1 123 ? -15.730 -1.942 2.248 1.00 96.12 123 GLN A C 1
ATOM 864 O O . GLN A 1 123 ? -16.952 -1.830 2.145 1.00 96.12 123 GLN A O 1
ATOM 869 N N . THR A 1 124 ? -14.908 -1.210 1.493 1.00 9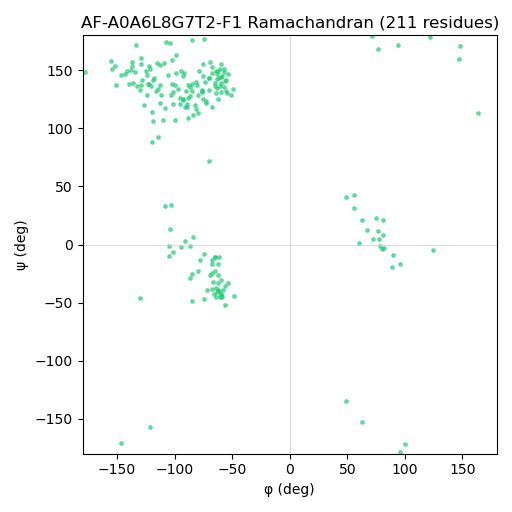6.56 124 THR A N 1
ATOM 870 C CA . THR A 1 124 ? -15.412 -0.399 0.377 1.00 96.56 124 THR A CA 1
ATOM 871 C C . THR A 1 124 ? -16.113 -1.283 -0.658 1.00 96.56 124 THR A C 1
ATOM 873 O O . THR A 1 124 ? -15.866 -2.490 -0.760 1.00 96.56 124 THR A O 1
ATOM 876 N N . ARG A 1 125 ? -17.027 -0.689 -1.433 1.00 96.06 125 ARG A N 1
ATOM 877 C CA . ARG A 1 125 ? -17.768 -1.415 -2.469 1.00 96.06 125 ARG A CA 1
ATOM 878 C C . ARG A 1 125 ? -16.793 -1.951 -3.531 1.00 96.06 125 ARG A C 1
ATOM 880 O O . ARG A 1 125 ? -16.087 -1.146 -4.139 1.00 96.06 125 ARG A O 1
ATOM 887 N N . PRO A 1 126 ? -16.787 -3.263 -3.823 1.00 97.06 126 PRO A N 1
ATOM 888 C CA . PRO A 1 126 ? -15.964 -3.798 -4.897 1.00 97.06 126 PRO A CA 1
ATOM 889 C C . PRO A 1 126 ? -16.502 -3.370 -6.271 1.00 97.06 126 PRO A C 1
ATOM 891 O O . PRO A 1 126 ? -17.712 -3.328 -6.507 1.00 97.06 126 PRO A O 1
ATOM 894 N N . VAL A 1 127 ? -15.589 -3.095 -7.199 1.00 97.94 127 VAL A N 1
ATOM 895 C CA . VAL A 1 127 ? -15.853 -2.780 -8.606 1.00 97.94 127 VAL A CA 1
ATOM 896 C C . VAL A 1 127 ? -15.016 -3.720 -9.465 1.00 97.94 127 VAL A C 1
ATOM 898 O O . VAL A 1 127 ? -13.788 -3.736 -9.369 1.00 97.94 127 VAL A O 1
ATOM 901 N N . LEU A 1 128 ? -15.686 -4.512 -10.310 1.00 97.00 128 LEU A N 1
ATOM 902 C CA . LEU A 1 128 ? -15.052 -5.570 -11.111 1.00 97.00 128 LEU A CA 1
ATOM 903 C C . LEU A 1 128 ? -14.279 -6.580 -10.239 1.00 97.00 128 LEU A C 1
ATOM 905 O O . LEU A 1 128 ? -13.156 -6.963 -10.555 1.00 97.00 128 LEU A O 1
ATOM 909 N N . GLY A 1 129 ? -14.877 -6.974 -9.109 1.00 96.88 129 GLY A N 1
ATOM 910 C CA . GLY A 1 129 ? -14.314 -7.974 -8.194 1.00 96.88 129 GLY A CA 1
ATOM 911 C C . GLY A 1 129 ? -13.181 -7.482 -7.288 1.00 96.88 129 GLY A C 1
ATOM 912 O O . GLY A 1 129 ? -12.631 -8.290 -6.555 1.00 96.88 129 GLY A O 1
ATOM 913 N N . SER A 1 130 ? -12.846 -6.187 -7.303 1.00 98.19 130 SER A N 1
ATOM 914 C CA . SER A 1 130 ? -11.751 -5.610 -6.507 1.00 98.19 130 SER A CA 1
ATOM 915 C C . SER A 1 130 ? -12.144 -4.269 -5.893 1.00 98.19 130 SER A C 1
ATOM 917 O O . SER A 1 130 ? -12.937 -3.513 -6.457 1.00 98.19 130 SER A O 1
ATOM 919 N N . ARG A 1 131 ? -11.568 -3.963 -4.737 1.00 98.19 131 ARG A N 1
ATOM 920 C CA . ARG A 1 131 ? -11.683 -2.702 -3.996 1.00 98.19 131 ARG A CA 1
ATOM 921 C C . ARG A 1 131 ? -10.556 -1.718 -4.311 1.00 98.19 131 ARG A C 1
ATOM 923 O O . ARG A 1 131 ? -10.575 -0.607 -3.793 1.00 98.19 131 ARG A O 1
ATOM 930 N N . SER A 1 132 ? -9.594 -2.099 -5.152 1.00 98.38 132 SER A N 1
ATOM 931 C CA . SER A 1 132 ? -8.457 -1.248 -5.499 1.00 98.38 132 SER A CA 1
ATOM 932 C C . SER A 1 132 ? -8.858 0.032 -6.211 1.00 98.38 132 SER A C 1
ATOM 934 O O . SER A 1 132 ? -9.561 0.008 -7.213 1.00 98.38 132 SER A O 1
ATOM 936 N N . CYS A 1 133 ? -8.301 1.159 -5.807 1.00 97.62 133 CYS A N 1
ATOM 937 C CA . CYS A 1 133 ? -8.427 2.399 -6.556 1.00 97.62 133 CYS A CA 1
ATOM 938 C C . CYS A 1 133 ? -7.513 2.384 -7.792 1.00 97.62 133 CYS A C 1
ATOM 940 O O . CYS A 1 133 ? -6.319 2.085 -7.705 1.00 97.62 133 CYS A O 1
ATOM 942 N N . HIS A 1 134 ? -8.051 2.753 -8.955 1.00 96.38 134 HIS A N 1
ATOM 943 C CA . HIS A 1 134 ? -7.268 3.103 -10.138 1.00 96.38 134 HIS A CA 1
ATOM 944 C C . HIS A 1 134 ? -7.561 4.544 -10.555 1.00 96.38 134 HIS A C 1
ATOM 946 O O . HIS A 1 134 ? -8.424 4.809 -11.395 1.00 96.38 134 HIS A O 1
ATOM 952 N N . ARG A 1 135 ? -6.802 5.482 -9.975 1.00 92.19 135 ARG A N 1
ATOM 953 C CA . ARG A 1 135 ? -7.011 6.933 -10.104 1.00 92.19 135 ARG A CA 1
ATOM 954 C C . ARG A 1 135 ? -7.205 7.406 -11.546 1.00 92.19 135 ARG A C 1
ATOM 956 O O . ARG A 1 135 ? -8.100 8.200 -11.801 1.00 92.19 135 ARG A O 1
ATOM 963 N N . ARG A 1 136 ? -6.391 6.925 -12.494 1.00 91.81 136 ARG A N 1
ATOM 964 C CA . ARG A 1 136 ? -6.430 7.407 -13.887 1.00 91.81 136 ARG A CA 1
ATOM 965 C C . ARG A 1 136 ? -7.730 7.053 -14.613 1.00 91.81 136 ARG A C 1
ATOM 967 O O . ARG A 1 136 ? -8.149 7.815 -15.474 1.00 91.81 136 ARG A O 1
ATOM 974 N N . SER A 1 137 ? -8.352 5.919 -14.287 1.00 92.50 137 SER A N 1
ATOM 975 C CA . SER A 1 137 ? -9.626 5.515 -14.902 1.00 92.50 137 SER A CA 1
ATOM 976 C C . SER A 1 137 ? -10.844 5.771 -14.012 1.00 92.50 137 SER A C 1
ATOM 978 O O . SER A 1 137 ? -11.958 5.506 -14.449 1.00 92.50 137 SER A O 1
ATOM 980 N N . GLY A 1 138 ? -10.652 6.200 -12.759 1.00 93.38 138 GLY A N 1
ATOM 981 C CA . GLY A 1 138 ? -11.727 6.372 -11.773 1.00 93.38 138 GLY A CA 1
ATOM 982 C C . GLY A 1 138 ? -12.394 5.068 -11.309 1.00 93.38 138 GLY A C 1
ATOM 983 O O . GLY A 1 138 ? -13.450 5.100 -10.682 1.00 93.38 138 GLY A O 1
ATOM 984 N N . ILE A 1 139 ? -11.816 3.901 -11.620 1.00 95.69 139 ILE A N 1
ATOM 985 C CA . ILE A 1 139 ? -12.401 2.602 -11.256 1.00 95.69 139 ILE A CA 1
ATOM 986 C C . ILE A 1 139 ? -11.988 2.242 -9.826 1.00 95.69 139 ILE A C 1
ATOM 988 O O . ILE A 1 139 ? -10.803 2.267 -9.498 1.00 95.69 139 ILE A O 1
ATOM 992 N N . GLY A 1 140 ? -12.960 1.828 -9.008 1.00 94.44 140 GLY A N 1
ATOM 993 C CA . GLY A 1 140 ? -12.718 1.385 -7.629 1.00 94.44 140 GLY A CA 1
ATOM 994 C C . GLY A 1 140 ? -12.575 2.524 -6.617 1.00 94.44 140 GLY A C 1
ATOM 995 O O . GLY A 1 140 ? -12.018 2.318 -5.547 1.00 94.44 140 GLY A O 1
ATOM 996 N N . GLY A 1 141 ? -13.088 3.713 -6.947 1.00 91.50 141 GLY A N 1
ATOM 997 C CA . GLY A 1 141 ? -13.095 4.877 -6.064 1.00 91.50 141 GLY A CA 1
ATOM 998 C C . GLY A 1 141 ? -11.989 5.883 -6.374 1.00 91.50 141 GLY A C 1
ATOM 999 O O . G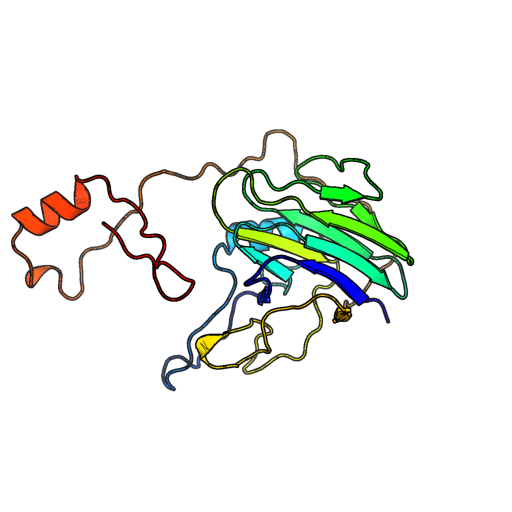LY A 1 141 ? -11.303 5.793 -7.393 1.00 91.50 141 GLY A O 1
ATOM 1000 N N . ASN A 1 142 ? -11.856 6.865 -5.486 1.00 93.31 142 ASN A N 1
ATOM 1001 C CA . ASN A 1 142 ? -10.884 7.948 -5.589 1.00 93.31 142 ASN A CA 1
ATOM 1002 C C . ASN A 1 142 ? -9.715 7.729 -4.623 1.00 93.31 142 ASN A C 1
ATOM 1004 O O . ASN A 1 142 ? -9.710 6.802 -3.812 1.00 93.31 142 ASN A O 1
ATOM 1008 N N . VAL A 1 143 ? -8.700 8.583 -4.735 1.00 96.44 143 VAL A N 1
ATOM 1009 C CA . VAL A 1 143 ? -7.726 8.756 -3.651 1.00 96.44 143 VAL A CA 1
ATOM 1010 C C . VAL A 1 143 ? -8.438 9.288 -2.408 1.00 96.44 143 VAL A C 1
ATOM 1012 O O . VAL A 1 143 ? -9.435 10.002 -2.525 1.00 96.44 143 VAL A O 1
ATOM 1015 N N . LEU A 1 144 ? -7.929 8.917 -1.243 1.00 97.94 144 LEU A N 1
ATOM 1016 C CA . LEU A 1 144 ? -8.513 9.265 0.043 1.00 97.94 144 LEU A CA 1
ATOM 1017 C C . LEU A 1 144 ? -8.163 10.699 0.435 1.00 97.94 144 LEU A C 1
ATOM 1019 O O . LEU A 1 144 ? -7.105 11.215 0.070 1.00 97.94 144 LEU A O 1
ATOM 1023 N N . SER A 1 145 ? -9.071 11.327 1.172 1.00 97.38 145 SER A N 1
ATOM 1024 C CA . SER A 1 145 ? -8.947 12.685 1.699 1.00 97.38 145 SER A CA 1
ATOM 1025 C C . SER A 1 145 ? -9.235 12.721 3.202 1.00 97.38 145 SER A C 1
ATOM 1027 O O . SER A 1 145 ? -9.979 11.875 3.708 1.00 97.38 145 SER A O 1
ATOM 1029 N N . PRO A 1 146 ? -8.704 13.717 3.936 1.00 98.25 146 PRO A N 1
ATOM 1030 C CA . PRO A 1 146 ? -9.140 13.994 5.299 1.00 98.25 146 PRO A CA 1
ATOM 1031 C C . PRO A 1 146 ? -10.668 14.088 5.397 1.00 98.25 146 PRO A C 1
ATOM 1033 O O . PRO A 1 146 ? -11.311 14.752 4.585 1.00 98.25 146 PRO A O 1
ATOM 1036 N N . GLY A 1 147 ? -11.241 13.423 6.398 1.00 97.75 147 GLY A N 1
ATOM 1037 C CA . GLY A 1 147 ? -12.684 13.324 6.612 1.00 97.75 147 GLY A CA 1
ATOM 1038 C C . GLY A 1 147 ? -13.334 12.065 6.031 1.00 97.75 147 GLY A C 1
ATOM 1039 O O . GLY A 1 147 ? -14.428 11.708 6.477 1.00 97.75 147 GLY A O 1
ATOM 1040 N N . ASP A 1 148 ? -12.671 11.354 5.113 1.00 98.12 148 ASP A N 1
ATOM 1041 C CA . ASP A 1 148 ? -13.183 10.084 4.594 1.00 98.12 148 ASP A CA 1
ATOM 1042 C C . A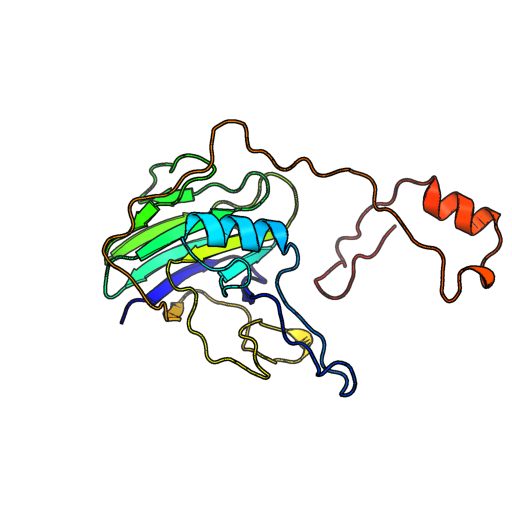SP A 1 148 ? -13.321 9.049 5.715 1.00 98.12 148 ASP A C 1
ATOM 1044 O O . ASP A 1 148 ? -12.493 8.962 6.623 1.00 98.12 148 ASP A O 1
ATOM 1048 N N . ARG 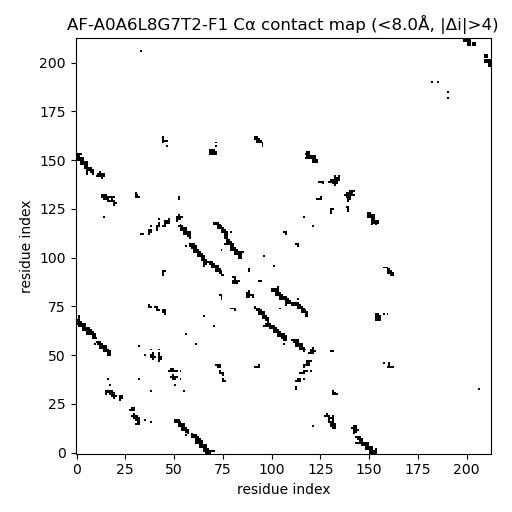A 1 149 ? -14.372 8.226 5.643 1.00 96.94 149 ARG A N 1
ATOM 1049 C CA . ARG A 1 149 ? -14.607 7.118 6.577 1.00 96.94 149 ARG A CA 1
ATOM 1050 C C . ARG A 1 149 ? -14.643 5.805 5.824 1.00 96.94 149 ARG A C 1
ATOM 1052 O O . ARG A 1 149 ? -15.558 5.552 5.042 1.00 96.94 149 ARG A O 1
ATOM 1059 N N . LEU A 1 150 ? -13.655 4.961 6.088 1.00 96.75 150 LEU A N 1
ATOM 1060 C CA . LEU A 1 150 ? -13.556 3.643 5.489 1.00 96.75 150 LEU A CA 1
ATOM 1061 C C . LEU A 1 150 ? -14.310 2.642 6.362 1.00 96.75 150 LEU A C 1
ATOM 1063 O O . LEU A 1 150 ? -13.940 2.476 7.524 1.00 96.75 150 LEU A O 1
ATOM 1067 N N . PRO A 1 151 ? -15.361 1.979 5.852 1.00 95.75 151 PRO A N 1
ATOM 1068 C CA . PRO A 1 151 ? -16.020 0.925 6.606 1.00 95.75 151 PRO A CA 1
ATOM 1069 C C . PRO A 1 151 ? -15.048 -0.238 6.798 1.00 95.75 151 PRO A C 1
ATOM 1071 O O . PRO A 1 151 ? -14.366 -0.650 5.859 1.00 95.75 151 PRO A O 1
ATOM 1074 N N . CYS A 1 152 ? -15.013 -0.781 8.005 1.00 91.06 152 CYS A N 1
ATOM 1075 C CA . CYS A 1 152 ? -14.222 -1.953 8.356 1.00 91.06 152 CYS A CA 1
ATOM 1076 C C . CYS A 1 152 ? -15.180 -3.023 8.875 1.00 91.06 152 CYS A C 1
ATOM 1078 O O . CYS A 1 152 ? -16.215 -2.699 9.462 1.00 91.06 152 CYS A O 1
ATOM 1080 N N . ALA A 1 153 ? -14.842 -4.301 8.699 1.00 82.88 153 ALA A N 1
ATOM 1081 C CA . ALA A 1 153 ? -15.647 -5.368 9.298 1.00 82.88 153 ALA A CA 1
ATOM 1082 C C . ALA A 1 153 ? -15.703 -5.236 10.835 1.00 82.88 153 ALA A C 1
ATOM 1084 O O . ALA A 1 153 ? -16.720 -5.553 11.451 1.00 82.88 153 ALA A O 1
ATOM 1085 N N . GLY A 1 154 ? -14.633 -4.695 11.432 1.00 73.00 154 GLY A N 1
ATOM 1086 C CA . GLY A 1 154 ? -14.454 -4.667 12.877 1.00 73.00 154 GLY A CA 1
ATOM 1087 C C . GLY A 1 154 ? -14.151 -6.064 13.414 1.00 73.00 154 GLY A C 1
ATOM 1088 O O . GLY A 1 154 ? -14.077 -7.040 12.668 1.00 73.00 154 GLY A O 1
ATOM 1089 N N . GLY A 1 155 ? -13.953 -6.159 14.722 1.00 67.56 155 GLY A N 1
ATOM 1090 C CA . GLY A 1 155 ? -13.726 -7.441 15.376 1.00 67.56 155 GLY A CA 1
ATOM 1091 C C . GLY A 1 155 ? -13.133 -7.246 16.758 1.00 67.56 155 GLY A C 1
ATOM 1092 O O . GLY A 1 155 ? -12.001 -6.793 16.899 1.00 67.56 155 GLY A O 1
ATOM 1093 N N . SER A 1 156 ? -13.905 -7.597 17.782 1.00 53.59 156 SER A N 1
ATOM 1094 C CA . SER A 1 156 ? -13.422 -7.716 19.154 1.00 53.59 156 SER A CA 1
ATOM 1095 C C . SER A 1 156 ? -12.858 -9.120 19.367 1.00 53.59 156 SER A C 1
ATOM 1097 O O . SER A 1 156 ? -13.570 -10.091 19.122 1.00 53.59 156 SER A O 1
ATOM 1099 N N . GLY A 1 157 ? -11.623 -9.234 19.860 1.00 59.03 157 GLY A N 1
ATOM 1100 C CA . GLY A 1 157 ? -11.110 -10.500 20.404 1.00 59.03 157 GLY A CA 1
ATOM 1101 C C . GLY A 1 157 ? -9.820 -11.039 19.794 1.00 59.03 157 GLY A C 1
ATOM 1102 O O . GLY A 1 157 ? -9.288 -12.012 20.319 1.00 59.03 157 GLY A O 1
ATOM 1103 N N . ASN A 1 158 ? -9.271 -10.413 18.751 1.00 67.56 158 ASN A N 1
ATOM 1104 C CA . ASN A 1 158 ? -7.943 -10.793 18.274 1.00 67.56 158 ASN A CA 1
ATOM 1105 C C . ASN A 1 158 ? -6.887 -10.119 19.153 1.00 67.56 158 ASN A C 1
ATOM 1107 O O . ASN A 1 158 ? -6.804 -8.889 19.204 1.00 67.56 158 ASN A O 1
ATOM 1111 N N . ALA A 1 159 ? -6.098 -10.929 19.858 1.00 84.69 159 ALA A N 1
ATOM 1112 C CA . ALA A 1 159 ? -4.902 -10.446 20.530 1.00 84.69 159 ALA A CA 1
ATOM 1113 C C . ALA A 1 159 ? -3.954 -9.812 19.494 1.00 84.69 159 ALA A C 1
ATOM 1115 O O . ALA A 1 159 ? -3.887 -10.307 18.363 1.00 84.69 159 ALA A O 1
ATOM 1116 N N . PRO A 1 160 ? -3.222 -8.742 19.855 1.00 91.25 160 PRO A N 1
ATOM 1117 C CA . PRO A 1 160 ? -2.176 -8.207 19.001 1.00 91.25 160 PRO A CA 1
ATOM 1118 C C . PRO A 1 160 ? -1.207 -9.297 18.540 1.00 91.25 160 PRO A C 1
ATOM 1120 O O . PRO A 1 160 ? -0.683 -10.068 19.342 1.00 91.25 160 PRO A O 1
ATOM 1123 N N . LEU A 1 161 ? -0.994 -9.353 17.233 1.00 93.62 161 LEU A N 1
ATOM 1124 C CA . LEU A 1 161 ? -0.028 -10.214 16.566 1.00 93.62 161 LEU A CA 1
ATOM 1125 C C . LEU A 1 161 ? 1.288 -9.465 16.349 1.00 93.62 161 LEU A C 1
ATOM 1127 O O . LEU A 1 161 ? 1.284 -8.254 16.108 1.00 93.62 161 LEU A O 1
ATOM 1131 N N . SER A 1 162 ? 2.393 -10.202 16.361 1.00 94.50 162 SER A N 1
ATOM 1132 C CA . SER A 1 162 ? 3.722 -9.717 15.994 1.00 94.50 162 SER A CA 1
ATOM 1133 C C . SER A 1 162 ? 4.482 -10.783 15.215 1.00 94.50 162 SER A C 1
ATOM 1135 O O . SER A 1 162 ? 4.306 -11.980 15.457 1.00 94.50 162 SER A O 1
ATOM 1137 N N . PHE A 1 163 ? 5.354 -10.362 14.303 1.00 91.94 163 PHE A N 1
ATOM 1138 C CA . PHE A 1 163 ? 6.329 -11.280 13.722 1.00 91.94 163 PHE A CA 1
ATOM 1139 C C . PHE A 1 163 ? 7.462 -11.579 14.717 1.00 91.94 163 PHE A C 1
ATOM 1141 O O . PHE A 1 163 ? 7.716 -10.770 15.613 1.00 91.94 163 PHE A O 1
ATOM 1148 N N . PRO A 1 164 ? 8.144 -12.733 14.586 1.00 87.44 164 PRO A N 1
ATOM 1149 C CA . PRO A 1 164 ? 9.361 -13.008 15.343 1.00 87.44 164 PRO A CA 1
ATOM 1150 C C . PRO A 1 164 ? 10.433 -11.940 15.097 1.00 87.44 164 PRO A C 1
ATOM 1152 O O . PRO A 1 164 ? 10.544 -11.407 13.990 1.00 87.44 164 PRO A O 1
ATOM 1155 N N . GLU A 1 165 ? 11.258 -11.666 16.107 1.00 78.62 165 GLU A N 1
ATOM 1156 C CA . GLU A 1 165 ? 12.390 -10.748 15.961 1.00 78.62 165 GLU A CA 1
ATOM 1157 C C . GLU A 1 165 ? 13.329 -11.183 14.826 1.00 78.62 165 GLU A C 1
ATOM 1159 O O . GLU A 1 165 ? 13.587 -12.369 14.617 1.00 78.62 165 GLU A O 1
ATOM 1164 N N . GLY A 1 166 ? 13.842 -10.207 14.074 1.00 71.94 166 GLY A N 1
ATOM 1165 C CA . GLY A 1 166 ? 14.762 -10.452 12.960 1.00 71.94 166 GLY A CA 1
ATOM 1166 C C . GLY A 1 166 ? 14.097 -10.927 11.665 1.00 71.94 166 GLY A C 1
ATOM 1167 O O . GLY A 1 166 ? 14.792 -11.071 10.661 1.00 71.94 166 GLY A O 1
ATOM 1168 N N . ALA A 1 167 ? 12.772 -11.112 11.636 1.00 71.50 167 ALA A N 1
ATOM 1169 C CA . ALA A 1 167 ? 12.021 -11.427 10.423 1.00 71.50 167 ALA A CA 1
ATOM 1170 C C . ALA A 1 167 ? 11.972 -10.222 9.465 1.00 71.50 167 ALA A C 1
ATOM 1172 O O . ALA A 1 167 ? 10.939 -9.579 9.295 1.00 71.50 167 ALA A O 1
ATOM 1173 N N . ARG A 1 168 ? 13.093 -9.883 8.827 1.00 69.19 168 ARG A N 1
ATOM 1174 C CA . ARG A 1 168 ? 13.169 -8.818 7.823 1.00 69.19 168 ARG A CA 1
ATOM 1175 C C . ARG A 1 168 ? 13.136 -9.413 6.427 1.00 69.19 168 ARG A C 1
ATOM 1177 O O . ARG A 1 168 ? 13.796 -10.408 6.141 1.00 69.19 168 ARG A O 1
ATOM 1184 N N . HIS A 1 169 ? 12.363 -8.785 5.550 1.00 66.50 169 HIS A N 1
ATOM 1185 C CA . HIS A 1 169 ? 12.458 -9.074 4.131 1.00 66.50 169 HIS A CA 1
ATOM 1186 C C . HIS A 1 169 ? 13.596 -8.241 3.547 1.00 66.50 169 HIS A C 1
ATOM 1188 O O . HIS A 1 169 ? 13.494 -7.018 3.487 1.00 66.50 169 HIS A O 1
ATOM 1194 N N . GLU A 1 170 ? 14.677 -8.898 3.139 1.00 64.44 170 GLU A N 1
ATOM 1195 C CA . GLU A 1 170 ? 15.745 -8.248 2.384 1.00 64.44 170 GLU A CA 1
ATOM 1196 C C . GLU A 1 170 ? 15.261 -7.970 0.957 1.00 64.44 170 GLU A C 1
ATOM 1198 O O . GLU A 1 170 ? 14.839 -8.880 0.236 1.00 64.44 170 GLU A O 1
ATOM 1203 N N . SER A 1 171 ? 15.312 -6.709 0.535 1.00 68.75 171 SER A N 1
ATOM 1204 C CA . SER A 1 171 ? 15.176 -6.356 -0.875 1.00 68.75 171 SER A CA 1
ATOM 1205 C C . SER A 1 171 ? 16.540 -6.438 -1.551 1.00 68.75 171 SER A C 1
ATOM 1207 O O . SER A 1 171 ? 17.525 -5.931 -1.025 1.00 68.75 171 SER A O 1
ATOM 1209 N N . SER A 1 172 ? 16.597 -7.041 -2.738 1.00 70.31 172 SER A N 1
ATOM 1210 C CA . SER A 1 172 ? 17.770 -6.928 -3.606 1.00 70.31 172 SER A CA 1
ATOM 1211 C C . SER A 1 172 ? 17.721 -5.609 -4.372 1.00 70.31 172 SER A C 1
ATOM 1213 O O . SER A 1 172 ? 16.665 -5.242 -4.889 1.00 70.31 172 SER A O 1
ATOM 1215 N N . ASP A 1 173 ? 18.872 -4.954 -4.519 1.00 74.56 173 ASP A N 1
ATOM 1216 C CA . ASP A 1 173 ? 19.011 -3.751 -5.348 1.00 74.56 173 ASP A CA 1
ATOM 1217 C C . ASP A 1 173 ? 18.838 -4.037 -6.853 1.00 74.56 173 ASP A C 1
ATOM 1219 O O . ASP A 1 173 ? 18.610 -3.122 -7.644 1.00 74.56 173 ASP A O 1
ATOM 1223 N N . ALA A 1 174 ? 18.936 -5.305 -7.274 1.00 86.62 174 ALA A N 1
ATOM 1224 C CA . ALA A 1 174 ? 18.913 -5.696 -8.679 1.00 86.62 174 ALA A CA 1
ATOM 1225 C C . ALA A 1 174 ? 17.546 -6.242 -9.123 1.00 86.62 174 ALA A C 1
ATOM 1227 O O . ALA A 1 174 ? 16.985 -7.171 -8.535 1.00 86.62 174 ALA A O 1
ATOM 1228 N N . ILE A 1 175 ? 17.049 -5.730 -10.251 1.00 90.12 175 ILE A N 1
ATOM 1229 C CA . ILE A 1 175 ? 15.854 -6.250 -10.922 1.00 90.12 175 ILE A CA 1
ATOM 1230 C C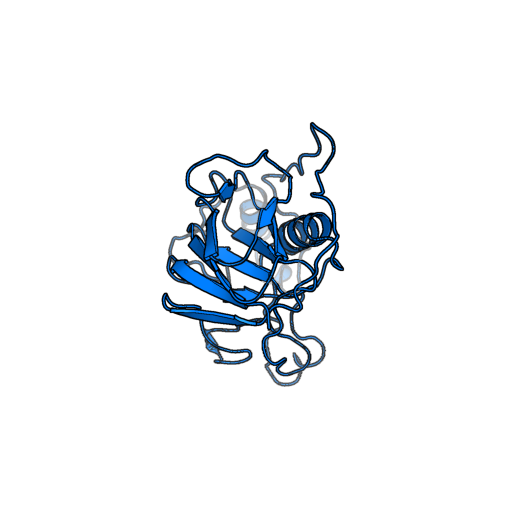 . ILE A 1 175 ? 16.290 -7.222 -12.018 1.00 90.12 175 ILE A C 1
ATOM 1232 O O . ILE A 1 175 ? 17.006 -6.858 -12.948 1.00 90.12 175 ILE A O 1
ATOM 1236 N N . ARG A 1 176 ? 15.832 -8.474 -11.929 1.00 91.88 176 ARG A N 1
ATOM 1237 C CA . ARG A 1 176 ? 16.060 -9.483 -12.974 1.00 91.88 176 ARG A CA 1
ATOM 1238 C C . ARG A 1 176 ? 15.135 -9.226 -14.162 1.00 91.88 176 ARG A C 1
ATOM 1240 O O . ARG A 1 176 ? 13.931 -9.060 -13.976 1.00 91.88 176 ARG A O 1
ATOM 1247 N N . ILE A 1 177 ? 15.691 -9.260 -15.369 1.00 92.94 177 ILE A N 1
ATOM 1248 C CA . ILE A 1 177 ? 14.967 -9.014 -16.621 1.00 92.94 177 ILE A CA 1
ATOM 1249 C C . ILE A 1 177 ? 14.979 -10.293 -17.462 1.00 92.94 177 ILE A C 1
ATOM 1251 O O . ILE A 1 177 ? 16.026 -10.909 -17.648 1.00 92.94 177 ILE A O 1
ATOM 1255 N N . VAL A 1 178 ? 13.813 -10.684 -17.980 1.00 94.56 178 VAL A N 1
ATOM 1256 C CA . VAL A 1 178 ? 13.697 -11.718 -19.017 1.00 94.56 178 VAL A CA 1
ATOM 1257 C C . VAL A 1 178 ? 13.706 -11.010 -20.378 1.00 94.56 178 VAL A C 1
ATOM 1259 O O . VAL A 1 178 ? 12.872 -10.123 -20.569 1.00 94.56 178 VAL A O 1
ATOM 1262 N N . PRO A 1 179 ? 14.616 -11.346 -21.312 1.00 93.75 179 PRO A N 1
ATOM 1263 C CA . PRO A 1 179 ? 14.644 -10.716 -22.630 1.00 93.75 179 PRO A CA 1
ATOM 1264 C C . PRO A 1 179 ? 13.335 -10.930 -23.404 1.00 93.75 179 PRO A C 1
ATOM 1266 O O . PRO A 1 179 ? 12.793 -12.035 -23.420 1.00 93.75 179 PRO A O 1
ATOM 1269 N N . GLY A 1 180 ? 12.862 -9.885 -24.088 1.00 91.94 180 GLY A N 1
ATOM 1270 C CA . GLY A 1 180 ? 11.732 -9.944 -25.018 1.00 91.94 180 GLY A CA 1
ATOM 1271 C C . GLY A 1 180 ? 10.567 -8.998 -24.679 1.00 91.94 180 GLY A C 1
ATOM 1272 O O . GLY A 1 180 ? 10.620 -8.270 -23.690 1.00 91.94 180 GLY A O 1
ATOM 1273 N N . PRO A 1 181 ? 9.507 -8.990 -25.511 1.00 95.31 181 PRO A N 1
ATOM 1274 C CA . PRO A 1 181 ? 9.416 -9.716 -26.778 1.00 95.31 181 PRO A CA 1
ATOM 1275 C C . PRO A 1 181 ? 10.173 -9.040 -27.932 1.00 95.31 181 PRO A C 1
ATOM 1277 O O . PRO A 1 181 ? 10.400 -9.700 -28.931 1.00 95.31 181 PRO A O 1
ATOM 1280 N N . GLN A 1 182 ? 10.593 -7.775 -27.794 1.00 95.19 182 GLN A N 1
ATOM 1281 C CA . GLN A 1 182 ? 11.316 -7.021 -28.836 1.00 95.19 182 GLN A CA 1
ATOM 1282 C C . GLN A 1 182 ? 12.801 -6.786 -28.506 1.00 95.19 182 GLN A C 1
ATOM 1284 O O . GLN A 1 182 ? 13.345 -5.720 -28.795 1.00 95.19 182 GLN A O 1
ATOM 1289 N N . ALA A 1 183 ? 13.460 -7.724 -27.821 1.00 93.25 183 ALA A N 1
ATOM 1290 C CA . ALA A 1 183 ? 14.873 -7.552 -27.459 1.00 93.25 183 ALA A CA 1
ATOM 1291 C C . ALA A 1 183 ? 15.779 -7.453 -28.702 1.00 93.25 183 ALA A C 1
ATOM 1293 O O . ALA A 1 183 ? 16.740 -6.693 -28.708 1.00 93.25 183 ALA A O 1
ATOM 1294 N N . ASP A 1 184 ? 15.408 -8.158 -29.768 1.00 94.75 184 ASP A N 1
ATOM 1295 C CA . ASP A 1 184 ? 16.045 -8.193 -31.086 1.00 94.75 184 ASP A CA 1
ATOM 1296 C C . ASP A 1 184 ? 15.934 -6.879 -31.879 1.00 94.75 184 ASP A C 1
ATOM 1298 O O . ASP A 1 184 ? 16.656 -6.679 -32.853 1.00 94.75 184 ASP A O 1
ATOM 1302 N N . HIS A 1 185 ? 15.080 -5.943 -31.455 1.00 95.81 185 HIS A N 1
ATOM 1303 C CA . HIS A 1 185 ? 15.023 -4.601 -32.044 1.00 95.81 185 HIS A CA 1
ATOM 1304 C C . HIS A 1 185 ? 16.209 -3.714 -31.616 1.00 95.81 185 HIS A C 1
ATOM 1306 O O . HIS A 1 185 ? 16.356 -2.593 -32.113 1.00 95.81 185 HIS A O 1
ATOM 1312 N N . PHE A 1 186 ? 17.032 -4.174 -30.670 1.00 95.06 186 PHE A N 1
ATOM 1313 C CA . PHE A 1 186 ? 18.163 -3.433 -30.128 1.00 95.06 186 PHE A CA 1
ATOM 1314 C C . PHE A 1 186 ? 19.477 -4.162 -30.406 1.00 95.06 186 PHE A C 1
ATOM 1316 O O . PHE A 1 186 ? 19.565 -5.379 -30.324 1.00 95.06 186 PHE A O 1
ATOM 1323 N N . GLU A 1 187 ? 20.528 -3.391 -30.684 1.00 96.94 187 GLU A N 1
ATOM 1324 C CA . GLU A 1 187 ? 21.894 -3.915 -30.764 1.00 96.94 187 GLU A CA 1
ATOM 1325 C C . GLU A 1 187 ? 22.350 -4.483 -29.409 1.00 96.94 187 GLU A C 1
ATOM 1327 O O . GLU A 1 187 ? 22.050 -3.907 -28.356 1.00 96.94 187 GLU A O 1
ATOM 1332 N N . ASP A 1 188 ? 23.178 -5.529 -29.433 1.00 94.69 188 ASP A N 1
ATOM 1333 C CA . ASP A 1 188 ? 23.723 -6.188 -28.233 1.00 94.69 188 ASP A CA 1
ATOM 1334 C C . ASP A 1 188 ? 24.415 -5.215 -27.266 1.00 94.69 188 ASP A C 1
ATOM 1336 O O . ASP A 1 188 ? 24.340 -5.367 -26.044 1.00 94.69 188 ASP A O 1
ATOM 1340 N N . ALA A 1 189 ? 25.050 -4.163 -27.793 1.00 95.94 189 ALA A N 1
ATOM 1341 C CA . ALA A 1 189 ? 25.681 -3.119 -26.989 1.00 95.94 189 ALA A CA 1
ATOM 1342 C C . ALA A 1 189 ? 24.664 -2.334 -26.136 1.00 95.94 189 ALA A C 1
ATOM 1344 O O . ALA A 1 189 ? 24.949 -1.988 -24.987 1.00 95.94 189 ALA A O 1
ATOM 1345 N N . LYS A 1 190 ? 23.458 -2.074 -26.663 1.00 95.00 190 LYS A N 1
ATOM 1346 C CA . LYS A 1 190 ? 22.376 -1.394 -25.929 1.00 95.00 190 LYS A CA 1
ATOM 1347 C C . LYS A 1 190 ? 21.791 -2.307 -24.855 1.00 95.00 190 LYS A C 1
ATOM 1349 O O . LYS A 1 190 ? 21.522 -1.837 -23.752 1.00 95.00 190 LYS A O 1
ATOM 1354 N N . TRP A 1 191 ? 21.651 -3.599 -25.153 1.00 94.25 191 TRP A N 1
ATOM 1355 C CA . TRP A 1 191 ? 21.215 -4.594 -24.173 1.00 94.25 191 TRP A CA 1
ATOM 1356 C C . TRP A 1 191 ? 22.224 -4.748 -23.031 1.00 94.25 191 TRP A C 1
ATOM 1358 O O . TRP A 1 191 ? 21.861 -4.689 -21.859 1.00 94.25 191 TRP A O 1
ATOM 1368 N N . SER A 1 192 ? 23.511 -4.831 -23.368 1.00 94.19 192 SER A N 1
ATOM 1369 C CA . SER A 1 192 ? 24.601 -4.887 -22.391 1.00 94.19 192 SER A CA 1
ATOM 1370 C C . SER A 1 192 ? 24.589 -3.657 -21.486 1.00 94.19 192 SER A C 1
ATOM 1372 O O . SER A 1 192 ? 24.640 -3.792 -20.266 1.00 94.19 192 SER A O 1
ATOM 1374 N N . ARG A 1 193 ? 24.410 -2.461 -22.068 1.00 94.62 193 ARG A N 1
ATOM 1375 C CA . ARG A 1 193 ? 24.266 -1.215 -21.307 1.00 94.62 193 ARG A CA 1
ATOM 1376 C C . ARG A 1 193 ? 23.067 -1.252 -20.357 1.00 94.62 193 ARG A C 1
ATOM 1378 O O . ARG A 1 193 ? 23.228 -0.826 -19.218 1.00 94.62 193 ARG A O 1
ATOM 1385 N N . LEU A 1 194 ? 21.908 -1.758 -20.790 1.00 93.75 194 LEU A N 1
ATOM 1386 C CA . LEU A 1 194 ? 20.724 -1.908 -19.932 1.00 93.75 194 LEU A CA 1
ATOM 1387 C C . LEU A 1 194 ? 20.999 -2.771 -18.698 1.00 93.75 194 LEU A C 1
ATOM 1389 O O . LEU A 1 194 ? 20.511 -2.466 -17.617 1.00 93.75 194 LEU A O 1
ATOM 1393 N N . LEU A 1 195 ? 21.778 -3.839 -18.857 1.00 93.31 195 LEU A N 1
ATOM 1394 C CA . LEU A 1 195 ? 22.049 -4.788 -17.779 1.00 93.31 195 LEU A CA 1
ATOM 1395 C C . LEU A 1 195 ? 23.206 -4.366 -16.865 1.00 93.31 195 LEU A C 1
ATOM 1397 O O . LEU A 1 195 ? 23.247 -4.794 -15.715 1.00 93.31 195 LEU A O 1
ATOM 1401 N N . SER A 1 196 ? 24.149 -3.563 -17.364 1.00 93.06 196 SER A N 1
ATOM 1402 C CA . SER A 1 196 ? 25.368 -3.200 -16.630 1.00 93.06 196 SER A CA 1
ATOM 1403 C C . SER A 1 196 ? 25.377 -1.776 -16.073 1.00 93.06 196 SER A C 1
ATOM 1405 O O . SER A 1 196 ? 26.308 -1.422 -15.352 1.00 93.06 196 SER A O 1
ATOM 1407 N N . SER A 1 197 ? 24.413 -0.930 -16.447 1.00 93.94 197 SER A N 1
ATOM 1408 C CA . SER A 1 197 ? 24.353 0.462 -15.986 1.00 93.94 197 SER A CA 1
ATOM 1409 C C . SER A 1 197 ? 23.505 0.600 -14.727 1.00 93.94 197 SER A C 1
ATOM 1411 O O . SER A 1 197 ? 22.493 -0.078 -14.565 1.00 93.94 197 SER A O 1
ATOM 1413 N N . SER A 1 198 ? 23.871 1.555 -13.874 1.00 93.31 198 SER A N 1
ATOM 1414 C CA . SER A 1 198 ? 22.980 2.051 -12.826 1.00 93.31 198 SER A CA 1
ATOM 1415 C C . SER A 1 198 ? 21.997 3.059 -13.416 1.00 93.31 198 SER A C 1
ATOM 1417 O O . SER A 1 198 ? 22.395 3.928 -14.191 1.00 93.31 198 SER A O 1
ATOM 1419 N N . TYR A 1 199 ? 20.732 2.964 -13.012 1.00 93.19 199 TYR A N 1
ATOM 1420 C CA . TYR A 1 199 ? 19.656 3.846 -13.465 1.00 93.19 199 TYR A CA 1
ATOM 1421 C C . TYR A 1 199 ? 19.052 4.612 -12.301 1.00 93.19 199 TYR A C 1
ATOM 1423 O O . TYR A 1 199 ? 18.841 4.054 -11.221 1.00 93.19 199 TYR A O 1
ATOM 1431 N N . ARG A 1 200 ? 18.713 5.881 -12.531 1.00 93.69 200 ARG A N 1
ATOM 1432 C CA . ARG A 1 200 ? 17.990 6.691 -11.551 1.00 93.69 200 ARG A CA 1
ATOM 1433 C C . ARG A 1 200 ? 16.500 6.682 -11.864 1.00 93.69 200 ARG A C 1
ATOM 1435 O O . ARG A 1 200 ? 16.089 6.924 -12.995 1.00 93.69 200 ARG A O 1
ATOM 1442 N N . VAL A 1 201 ? 15.670 6.468 -10.845 1.00 93.19 201 VAL A N 1
ATOM 1443 C CA . VAL A 1 201 ? 14.219 6.642 -10.982 1.00 93.19 201 VAL A CA 1
ATOM 1444 C C . VAL A 1 201 ? 13.898 8.136 -11.062 1.00 93.19 201 VAL A C 1
ATOM 1446 O O . VAL A 1 201 ? 14.220 8.918 -10.165 1.00 93.19 201 VAL A O 1
ATOM 1449 N N . SER A 1 202 ? 13.257 8.538 -12.155 1.00 95.88 202 SER A N 1
ATOM 1450 C CA . SER A 1 202 ? 12.828 9.912 -12.401 1.00 95.88 202 SER A CA 1
ATOM 1451 C C . SER A 1 202 ? 11.678 10.302 -11.458 1.00 95.88 202 SER A C 1
ATOM 1453 O O . SER A 1 202 ? 10.768 9.490 -11.252 1.00 95.88 202 SER A O 1
ATOM 1455 N N . PRO A 1 203 ? 11.611 11.559 -10.972 1.00 91.06 203 PRO A N 1
ATOM 1456 C CA . PRO A 1 203 ? 10.477 12.068 -10.188 1.00 91.06 203 PRO A CA 1
ATOM 1457 C C . PRO A 1 203 ? 9.135 12.068 -10.935 1.00 91.06 203 PRO A C 1
ATOM 1459 O O . PRO A 1 203 ? 8.094 12.296 -10.330 1.00 91.06 203 PRO A O 1
ATOM 1462 N N . ARG A 1 204 ? 9.144 11.836 -12.255 1.00 91.69 204 ARG A N 1
ATOM 1463 C CA . ARG A 1 204 ? 7.935 11.699 -13.086 1.00 91.69 204 ARG A CA 1
ATOM 1464 C C . ARG A 1 204 ? 7.339 10.285 -13.070 1.00 91.69 204 ARG A C 1
ATOM 1466 O O . ARG A 1 204 ? 6.450 10.005 -13.867 1.00 91.69 204 ARG A O 1
ATOM 1473 N N . SER A 1 205 ? 7.867 9.396 -12.232 1.00 92.44 205 SER A N 1
ATOM 1474 C CA . SER A 1 205 ? 7.372 8.029 -12.078 1.00 92.44 205 SER A CA 1
ATOM 1475 C C . SER A 1 205 ? 6.073 7.998 -11.280 1.00 92.44 205 SER A C 1
ATOM 1477 O O . SER A 1 205 ? 5.893 8.765 -10.335 1.00 92.44 205 SER A O 1
ATOM 1479 N N . ASP A 1 206 ? 5.181 7.083 -11.637 1.00 91.50 206 ASP A N 1
ATOM 1480 C CA . ASP A 1 206 ? 3.925 6.861 -10.928 1.00 91.50 206 ASP A CA 1
ATOM 1481 C C . ASP A 1 206 ? 3.533 5.373 -10.961 1.00 91.50 206 ASP A C 1
ATOM 1483 O O . ASP A 1 206 ? 4.304 4.504 -11.371 1.00 91.50 206 ASP A O 1
ATOM 1487 N N . ARG A 1 207 ? 2.313 5.061 -10.516 1.00 92.19 207 ARG A N 1
ATOM 1488 C CA . ARG A 1 207 ? 1.786 3.689 -10.487 1.00 92.19 207 ARG A CA 1
ATOM 1489 C C . ARG A 1 207 ? 1.600 3.051 -11.871 1.00 92.19 207 ARG A C 1
ATOM 1491 O O . ARG A 1 207 ? 1.302 1.862 -11.941 1.00 92.19 207 ARG A O 1
ATOM 1498 N N . MET A 1 208 ? 1.711 3.802 -12.965 1.00 91.75 208 MET A N 1
ATOM 1499 C CA . MET A 1 208 ? 1.670 3.233 -14.313 1.00 91.75 208 MET A CA 1
ATOM 1500 C C . MET A 1 208 ? 3.030 2.765 -14.801 1.00 91.75 208 MET A C 1
ATOM 1502 O O . MET A 1 208 ? 3.090 1.851 -15.622 1.00 91.75 208 MET A O 1
ATOM 1506 N N . GLY A 1 209 ? 4.105 3.389 -14.329 1.00 92.62 209 GLY A N 1
ATOM 1507 C CA . GLY A 1 209 ? 5.447 3.030 -14.742 1.00 92.62 209 GLY A CA 1
ATOM 1508 C C . GLY A 1 209 ? 6.522 3.837 -14.033 1.00 92.62 209 GLY A C 1
ATOM 1509 O O . GLY A 1 209 ? 6.350 5.014 -13.708 1.00 92.62 209 GLY A O 1
ATOM 1510 N N . LEU A 1 210 ? 7.666 3.185 -13.846 1.00 93.75 210 LEU A N 1
ATOM 1511 C CA . LEU A 1 2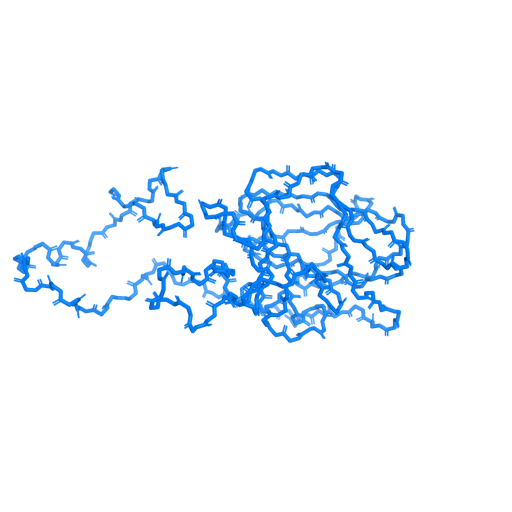10 ? 8.893 3.833 -13.413 1.00 93.75 210 LEU A CA 1
ATOM 1512 C C . LEU A 1 210 ? 9.654 4.317 -14.642 1.00 93.75 210 LEU A C 1
ATOM 1514 O O . LEU A 1 210 ? 9.927 3.544 -15.561 1.00 93.75 210 LEU A O 1
ATOM 1518 N N . ARG A 1 211 ? 9.995 5.603 -14.660 1.00 95.81 211 ARG A N 1
ATOM 1519 C CA . ARG A 1 211 ? 10.823 6.187 -15.713 1.00 95.81 211 ARG A CA 1
ATOM 1520 C C . ARG A 1 211 ? 12.272 6.198 -15.249 1.00 95.81 211 ARG A C 1
ATOM 1522 O O . ARG A 1 211 ? 12.560 6.733 -14.183 1.00 95.81 211 ARG A O 1
ATOM 1529 N N . LEU A 1 212 ? 13.151 5.622 -16.060 1.00 94.62 212 LEU A N 1
ATOM 1530 C CA . LEU A 1 212 ? 14.577 5.502 -15.771 1.00 94.62 212 LEU A CA 1
ATOM 1531 C C . LEU A 1 212 ? 15.372 6.549 -16.559 1.00 94.62 212 LEU A C 1
ATOM 1533 O O . LEU A 1 212 ? 15.067 6.803 -17.727 1.00 94.62 212 LEU A O 1
ATOM 1537 N N . GLU A 1 213 ? 16.354 7.151 -15.894 1.00 93.00 213 GLU A N 1
ATOM 1538 C CA . GLU A 1 213 ? 17.330 8.111 -16.432 1.00 93.00 213 GLU A CA 1
ATOM 1539 C C . GLU A 1 213 ? 18.754 7.574 -16.263 1.00 93.00 213 GLU A C 1
ATOM 1541 O O . GLU A 1 213 ? 19.029 6.956 -15.203 1.00 93.00 213 GLU A O 1
#

Sequence (213 aa):
MTALGIVQCGPGVSVQDAGRYGFRRFGVSTAGAMDWRALALANALAGNPPDTAAVELPLVGAEFRVFGGPVLVAAQGPGTTLAVSGRPVSEQSSVLLVDGDTVMVGPPREGVYSYVAVAGGIQTRPVLGSRSCHRRSGIGGNVLSPGDRLPCAGGSGNAPLSFPEGARHESSDAIRIVPGPQADHFEDAKWSRLLSSSYRVSPRSDRMGLRLE

pLDDT: mean 92.94, std 7.36, range [53.59, 98.69]

Foldseek 3Di:
DKKKAWQAADPPKWKFFQFAPDCVVVVDDRFGDPDLPLQQLQQVQQVHHSRFIWIKHWQMKTKIFMADFKKKKGKGDAQKWKAKPNHTDDPQKIDIDTHGIMMIIGGHPDDTMMTMAIRQHFDQDDFNNTCTADDVVCTNHHHDGHGDITDHPGDPDDDMDGDDPPPDDDDDPDDDDDDDDVNVVDDPVVVVCVRPDDWDFDPPDDSVDTDTD

Secondary structure (DSSP, 8-state):
--EEEEEEE-TT-EEE-S---S-GGGT------SSHHHHHHHHHHTT--TT--EEEEES--EEEEEESS-EEEEEESTT--EEETTEEPPTTBEEEE-TT-EEEEPPPSSSSEEEEEETT-B-PPPBTTB---BTTTTBT-----TT-EEEB---S-PPPPBPPTT---PPPSPPP----SSGGGS-HHHHHHHHHS--PBPTT-BTTBPPB-

Mean predicted aligned error: 4.33 Å

Solvent-accessible surface area (backbone atoms only — not comparable to full-atom values): 11489 Å² total; per-residue (Å²): 112,17,26,48,27,32,65,40,60,42,75,77,22,26,43,23,16,71,26,32,75,92,40,58,92,75,74,42,74,39,63,25,47,91,51,58,64,33,38,22,53,7,16,50,36,19,75,34,62,47,54,52,30,23,40,35,26,55,62,30,34,38,31,36,30,33,35,63,42,37,32,30,36,12,56,23,28,44,65,40,45,44,24,50,83,85,42,76,51,67,78,64,33,24,44,72,39,43,57,71,40,42,41,39,34,48,36,45,76,38,86,50,58,31,22,42,16,38,23,72,17,54,59,62,76,64,45,76,87,14,43,17,33,30,68,93,79,55,45,32,46,62,64,61,50,62,73,42,69,43,42,31,65,31,53,85,82,72,73,69,33,63,64,65,88,88,78,69,86,83,79,74,97,71,82,89,79,77,88,56,95,64,52,83,81,48,58,68,68,57,54,49,47,67,75,72,53,89,68,45,80,40,92,86,38,55,98,90,46,81,41,76,88

Nearest PDB structures (foldseek):
  3mml-assembly2_E  TM=8.556E-01  e=2.071E-17  Mycolicibacterium smegmatis MC2 155
  3opf-assembly1_A  TM=8.977E-01  e=1.756E-13  Thermus thermophilus HB8
  3opf-assembly2_B  TM=8.950E-01  e=1.662E-13  Thermus thermophilus HB8
  3oep-assembly1_A  TM=8.953E-01  e=3.782E-13  Thermus thermophilus HB8
  3ore-assembly2_B  TM=8.918E-01  e=6.544E-13  Thermus thermophilus HB8

Radius of gyration: 18.7 Å; Cα contacts (8 Å, |Δi|>4): 505; chains: 1; bounding box: 46×27×54 Å